Protein AF-A0A9P0EBJ6-F1 (afdb_monomer_lite)

Secondary structure (DSSP, 8-state):
-HHHHHHHHHH-TT-HHHHHHHHHHHHHHHHHHHHHHHHHTT-SPPGGG-TTS-HHHHHHHHHHHHS--GGG--TTTHHHHHHHHHHHHHHHHHHH----GGGTHHHHHHHHHHHHHTTT-SSPPHHHHHHHHHHHHHHHHHHHHHHHHHHHHHHHHSSSTTHHHHHHHHHHHHT-HHHHHHHHHHHHHHHHHHHHHHHHHHHT---

Organism: Nezara viridula (NCBI:txid85310)

Sequence (207 aa):
MLLTASKLYVRHPELAAAKANREYVFKQVCKAVDTISDVAQGKGPSITTNPYTKLEADLDDFDERMVMEPLAYSEVATRPSLEEMLGSIISGAALMADSSCTRDERRVQDLLSEYVANMSIKEQSEGLERAIGHMCRKTRYLRRELRKAVVDHVSDSFVETSVPLLVLIETARAGNEKDIEEYALVFQEHANKLAEVANLACSMSGN

Radius of gyration: 25.29 Å; chains: 1; bounding box: 58×38×71 Å

Foldseek 3Di:
DLVVLVVVCVVCVVDPVSVVVNVVVVVVVVVVVVQVVCVVVVNHPDLVPDLLAALQVLLVVLLVLLDDFLQPDDCVPSVVVNVVSVVSNVVSLVLLDVDDCVVCVVLVVQLVVLSVVCNPPRDRDPSNVVSSVVVNVVSVVSLVVLLVSLVVLCVVLVPCLCVLVVVLVVCVVVVPPVVNVVSVVVNVVSVVSVVVSVSSNNSSDPD

InterPro domains:
  IPR006077 Vinculin/alpha-catenin [PF01044] (1-207)
  IPR036723 Alpha-catenin/vinculin-like superfamily [SSF47220] (1-45)
  IPR036723 Alpha-catenin/vinculin-like superfamily [SSF47220] (142-207)

Structure (mmCIF, N/CA/C/O backbone):
data_AF-A0A9P0EBJ6-F1
#
_entry.id   AF-A0A9P0EBJ6-F1
#
loop_
_atom_site.group_PDB
_atom_site.id
_atom_site.type_symbol
_atom_site.label_atom_id
_atom_site.label_alt_id
_atom_site.label_comp_id
_atom_site.label_asym_id
_atom_site.label_entity_id
_atom_site.label_seq_id
_atom_site.pdbx_PDB_ins_code
_atom_site.Cartn_x
_atom_site.Cartn_y
_atom_site.Cartn_z
_atom_site.occupancy
_atom_site.B_iso_or_equiv
_atom_site.auth_seq_id
_atom_site.auth_comp_id
_atom_site.auth_asym_id
_atom_site.auth_atom_id
_atom_site.pdbx_PDB_model_num
ATOM 1 N N . MET A 1 1 ? 13.782 -13.304 -17.828 1.00 88.88 1 MET A N 1
ATOM 2 C CA . MET A 1 1 ? 14.446 -11.987 -17.986 1.00 88.88 1 MET A CA 1
ATOM 3 C C . MET A 1 1 ? 15.970 -12.046 -17.831 1.00 88.88 1 MET A C 1
ATOM 5 O O . MET A 1 1 ? 16.657 -11.479 -18.669 1.00 88.88 1 MET A O 1
ATOM 9 N N . LEU A 1 2 ? 16.536 -12.748 -16.835 1.00 94.94 2 LEU A N 1
ATOM 10 C CA . LEU A 1 2 ? 18.001 -12.781 -16.640 1.00 94.94 2 LEU A CA 1
ATOM 11 C C . LEU A 1 2 ? 18.779 -13.355 -17.839 1.00 94.94 2 LEU A C 1
ATOM 13 O O . LEU A 1 2 ? 19.813 -12.810 -18.225 1.00 94.94 2 LEU A O 1
ATOM 17 N N . LEU A 1 3 ? 18.259 -14.422 -18.457 1.00 96.56 3 LEU A N 1
ATOM 18 C CA . LEU A 1 3 ? 18.848 -15.025 -19.657 1.00 96.56 3 LEU A CA 1
ATOM 19 C C . LEU A 1 3 ? 18.936 -14.018 -20.815 1.00 96.56 3 LEU A C 1
ATOM 21 O O . LEU A 1 3 ? 19.988 -13.873 -21.433 1.00 96.56 3 LEU A O 1
ATOM 25 N N . THR A 1 4 ? 17.843 -13.304 -21.098 1.00 97.19 4 THR A N 1
ATOM 26 C CA . THR A 1 4 ? 17.779 -12.335 -22.200 1.00 97.19 4 THR A CA 1
ATOM 27 C C . THR A 1 4 ? 18.651 -11.109 -21.931 1.00 97.19 4 THR A C 1
ATOM 29 O O . THR A 1 4 ? 19.379 -10.696 -22.831 1.00 97.19 4 THR A O 1
ATOM 32 N N . ALA A 1 5 ? 18.668 -10.587 -20.699 1.00 96.19 5 ALA A N 1
ATOM 33 C CA . ALA A 1 5 ? 19.556 -9.490 -20.302 1.00 96.19 5 ALA A CA 1
ATOM 34 C C . ALA A 1 5 ? 21.044 -9.881 -20.398 1.00 96.19 5 ALA A C 1
ATOM 36 O O . ALA A 1 5 ? 21.855 -9.136 -20.946 1.00 96.19 5 ALA A O 1
ATOM 37 N N . SER A 1 6 ? 21.402 -11.089 -19.948 1.00 96.62 6 SER A N 1
ATOM 38 C CA . SER A 1 6 ? 22.778 -11.598 -20.052 1.00 96.62 6 SER A CA 1
ATOM 39 C C . SER A 1 6 ? 23.203 -11.801 -21.506 1.00 96.62 6 SER A C 1
ATOM 41 O O . SER A 1 6 ? 24.318 -11.444 -21.876 1.00 96.62 6 SER A O 1
ATOM 43 N N . LYS A 1 7 ? 22.304 -12.320 -22.351 1.00 97.56 7 LYS A N 1
ATOM 44 C CA . LYS A 1 7 ? 22.552 -12.495 -23.787 1.00 97.56 7 LYS A CA 1
ATOM 45 C C . LYS A 1 7 ? 22.793 -11.162 -24.498 1.00 97.56 7 LYS A C 1
ATOM 47 O O . LYS A 1 7 ? 23.665 -11.105 -25.360 1.00 97.56 7 LYS A O 1
ATOM 52 N N . LEU A 1 8 ? 22.042 -10.113 -24.150 1.00 96.19 8 LEU A N 1
ATOM 53 C CA . LEU A 1 8 ? 22.243 -8.772 -24.704 1.00 96.19 8 LEU A CA 1
ATOM 54 C C . LEU A 1 8 ? 23.622 -8.222 -24.323 1.00 96.19 8 LEU A C 1
ATOM 56 O O . LEU A 1 8 ? 24.366 -7.807 -25.202 1.00 96.19 8 LEU A O 1
ATOM 60 N N . TYR A 1 9 ? 23.985 -8.301 -23.041 1.00 96.38 9 TYR A N 1
ATOM 61 C CA . TYR A 1 9 ? 25.278 -7.818 -22.555 1.00 96.38 9 TYR A CA 1
ATOM 62 C C . TYR A 1 9 ? 26.473 -8.543 -23.192 1.00 96.38 9 TYR A C 1
ATOM 64 O O . TYR A 1 9 ? 27.454 -7.908 -23.550 1.00 96.38 9 TYR A O 1
ATOM 72 N N . VAL A 1 10 ? 26.393 -9.865 -23.385 1.00 97.00 10 VAL A N 1
ATOM 73 C CA . VAL A 1 10 ? 27.468 -10.623 -24.055 1.00 97.00 10 VAL A CA 1
ATOM 74 C C . VAL A 1 10 ? 27.626 -10.213 -25.522 1.00 97.00 10 VAL A C 1
ATOM 76 O O . VAL A 1 10 ? 28.737 -10.232 -26.042 1.00 97.00 10 VAL A O 1
ATOM 79 N N . ARG A 1 11 ? 26.528 -9.856 -26.199 1.00 97.00 11 ARG A N 1
ATOM 80 C CA . ARG A 1 11 ? 26.561 -9.398 -27.598 1.00 97.00 11 ARG A CA 1
ATOM 81 C C . ARG A 1 11 ? 27.048 -7.958 -27.745 1.00 97.00 11 ARG A C 1
ATOM 83 O O . ARG A 1 11 ? 27.663 -7.658 -28.758 1.00 97.00 11 ARG A O 1
ATOM 90 N N . HIS A 1 12 ? 26.761 -7.118 -26.755 1.00 96.31 12 HIS A N 1
ATOM 91 C CA . HIS A 1 12 ? 27.065 -5.689 -26.747 1.00 96.31 12 HIS A CA 1
ATOM 92 C C . HIS A 1 12 ? 27.710 -5.275 -25.414 1.00 96.31 12 HIS A C 1
ATOM 94 O O . HIS A 1 12 ? 27.068 -4.600 -24.598 1.00 96.31 12 HIS A O 1
ATOM 100 N N . PRO A 1 13 ? 28.950 -5.721 -25.134 1.00 95.38 13 PRO A N 1
ATOM 101 C CA . PRO A 1 13 ? 29.635 -5.423 -23.875 1.00 95.38 13 PRO A CA 1
ATOM 102 C C . PRO A 1 13 ? 29.946 -3.930 -23.685 1.00 95.38 13 PRO A C 1
ATOM 104 O O . PRO A 1 13 ? 30.132 -3.489 -22.551 1.00 95.38 13 PRO A O 1
ATOM 107 N N . GLU A 1 14 ? 29.983 -3.159 -24.772 1.00 96.38 14 GLU A N 1
ATOM 108 C CA . GLU A 1 14 ? 30.179 -1.709 -24.803 1.00 96.38 14 GLU A CA 1
ATOM 109 C C . GLU A 1 14 ? 28.992 -0.917 -24.234 1.00 96.38 14 GLU A C 1
ATOM 111 O O . GLU A 1 14 ? 29.161 0.216 -23.784 1.00 96.38 14 GLU A O 1
ATOM 116 N N . LEU A 1 15 ? 27.789 -1.503 -24.216 1.00 94.94 15 LEU A N 1
ATOM 117 C CA . LEU A 1 15 ? 26.582 -0.822 -23.757 1.00 94.94 15 LEU A CA 1
ATOM 118 C C . LEU A 1 15 ? 26.464 -0.885 -22.230 1.00 94.94 15 LEU A C 1
ATOM 120 O O . LEU A 1 15 ? 26.016 -1.884 -21.656 1.00 94.94 15 LEU A O 1
ATOM 124 N N . ALA A 1 16 ? 26.786 0.225 -21.561 1.00 95.00 16 ALA A N 1
ATOM 125 C CA . ALA A 1 16 ? 26.656 0.361 -20.107 1.00 95.00 16 ALA A CA 1
ATOM 126 C C . ALA A 1 16 ? 25.232 0.040 -19.603 1.00 95.00 16 ALA A C 1
ATOM 128 O O . ALA A 1 16 ? 25.074 -0.649 -18.594 1.00 95.00 16 ALA A O 1
ATOM 129 N N . ALA A 1 17 ? 24.195 0.442 -20.347 1.00 93.00 17 ALA A N 1
ATOM 130 C CA . ALA A 1 17 ? 22.799 0.141 -20.020 1.00 93.00 17 ALA A CA 1
ATOM 131 C C . ALA A 1 17 ? 22.489 -1.371 -20.029 1.00 93.00 17 ALA A C 1
ATOM 133 O O . ALA A 1 17 ? 21.744 -1.860 -19.177 1.00 93.00 17 ALA A O 1
ATOM 134 N N . ALA A 1 18 ? 23.097 -2.145 -20.940 1.00 95.44 18 ALA A N 1
ATOM 135 C CA . ALA A 1 18 ? 22.921 -3.599 -20.987 1.00 95.44 18 ALA A CA 1
ATOM 136 C C . ALA A 1 18 ? 23.547 -4.281 -19.760 1.00 95.44 18 ALA A C 1
ATOM 138 O O . ALA A 1 18 ? 22.958 -5.211 -19.198 1.00 95.44 18 ALA A O 1
ATOM 139 N N . LYS A 1 19 ? 24.708 -3.785 -19.307 1.00 96.50 19 LYS A N 1
ATOM 140 C CA . LYS A 1 19 ? 25.347 -4.225 -18.060 1.00 96.50 19 LYS A CA 1
ATOM 141 C C . LYS A 1 19 ? 24.467 -3.916 -16.847 1.00 96.50 19 LYS A C 1
ATOM 143 O O . LYS A 1 19 ? 24.155 -4.829 -16.084 1.00 96.50 19 LYS A O 1
ATOM 148 N N . ALA A 1 20 ? 24.019 -2.666 -16.716 1.00 96.38 20 ALA A N 1
ATOM 149 C CA . ALA A 1 20 ? 23.188 -2.214 -15.601 1.00 96.38 20 ALA A CA 1
ATOM 150 C C . ALA A 1 20 ? 21.872 -3.006 -15.500 1.00 96.38 20 ALA A C 1
ATOM 152 O O . ALA A 1 20 ? 21.515 -3.473 -14.419 1.00 96.38 20 ALA A O 1
ATOM 153 N N . ASN A 1 21 ? 21.188 -3.248 -16.625 1.00 96.25 21 ASN A N 1
ATOM 154 C CA . ASN A 1 21 ? 19.957 -4.044 -16.647 1.00 96.25 21 ASN A CA 1
ATOM 155 C C . ASN A 1 21 ? 20.202 -5.501 -16.209 1.00 96.25 21 ASN A C 1
ATOM 157 O O . ASN A 1 21 ? 19.450 -6.057 -15.409 1.00 96.25 21 ASN A O 1
ATOM 161 N N . ARG A 1 22 ? 21.288 -6.132 -16.680 1.00 97.38 22 ARG A N 1
ATOM 162 C CA . ARG A 1 22 ? 21.662 -7.488 -16.249 1.00 97.38 22 ARG A CA 1
ATOM 163 C C . ARG A 1 22 ? 21.921 -7.547 -14.743 1.00 97.38 22 ARG A C 1
ATOM 165 O O . ARG A 1 22 ? 21.415 -8.455 -14.085 1.00 97.38 22 ARG A O 1
ATOM 172 N N . GLU A 1 23 ? 22.711 -6.615 -14.216 1.00 97.56 23 GLU A N 1
ATOM 173 C CA . GLU A 1 23 ? 23.043 -6.548 -12.788 1.00 97.56 23 GLU A CA 1
ATOM 174 C C . GLU A 1 23 ? 21.797 -6.307 -11.933 1.00 97.56 23 GLU A C 1
ATOM 176 O O . GLU A 1 23 ? 21.609 -6.986 -10.923 1.00 97.56 23 GLU A O 1
ATOM 181 N N . TYR A 1 24 ? 20.900 -5.420 -12.374 1.00 97.19 24 TYR A N 1
ATOM 182 C CA . TYR A 1 24 ? 19.619 -5.188 -11.716 1.00 97.19 24 TYR A CA 1
ATOM 183 C C . TYR A 1 24 ? 18.781 -6.469 -11.651 1.00 97.19 24 TYR A C 1
ATOM 185 O O . TYR A 1 24 ? 18.388 -6.889 -10.562 1.00 97.19 24 TYR A O 1
ATOM 193 N N . VAL A 1 25 ? 18.551 -7.136 -12.789 1.00 97.31 25 VAL A N 1
ATOM 194 C CA . VAL A 1 25 ? 17.746 -8.367 -12.838 1.00 97.31 25 VAL A CA 1
ATOM 195 C C . VAL A 1 25 ? 18.375 -9.466 -11.981 1.00 97.31 25 VAL A C 1
ATOM 197 O O . VAL A 1 25 ? 17.660 -10.168 -11.271 1.00 97.31 25 VAL A O 1
ATOM 200 N N . PHE A 1 26 ? 19.703 -9.605 -12.001 1.00 97.19 26 PHE A N 1
ATOM 201 C CA . PHE A 1 26 ? 20.408 -10.560 -11.147 1.00 97.19 26 PHE A CA 1
ATOM 202 C C . PHE A 1 26 ? 20.188 -10.261 -9.660 1.00 97.19 26 PHE A C 1
ATOM 204 O O . PHE A 1 26 ? 19.800 -11.152 -8.909 1.00 97.19 26 PHE A O 1
ATOM 211 N N . LYS A 1 27 ? 20.342 -8.996 -9.246 1.00 97.81 27 LYS A N 1
ATOM 212 C CA . LYS A 1 27 ? 20.100 -8.566 -7.863 1.00 97.81 27 LYS A CA 1
ATOM 213 C C . LYS A 1 27 ? 18.662 -8.841 -7.420 1.00 97.81 27 LYS A C 1
ATOM 215 O O . LYS A 1 27 ? 18.463 -9.264 -6.286 1.00 97.81 27 LYS A O 1
ATOM 220 N N . GLN A 1 28 ? 17.671 -8.630 -8.289 1.00 97.12 28 GLN A N 1
ATOM 221 C CA . GLN A 1 28 ? 16.272 -8.949 -7.975 1.00 97.12 28 GLN A CA 1
ATOM 222 C C . GLN A 1 28 ? 16.046 -10.457 -7.808 1.00 97.12 28 GLN A C 1
ATOM 224 O O . GLN A 1 28 ? 15.340 -10.863 -6.891 1.00 97.12 28 GLN A O 1
ATOM 229 N N . VAL A 1 29 ? 16.686 -11.294 -8.633 1.00 97.06 29 VAL A N 1
ATOM 230 C CA . VAL A 1 29 ? 16.627 -12.758 -8.476 1.00 97.06 29 VAL A CA 1
ATOM 231 C C . VAL A 1 29 ? 17.245 -13.193 -7.146 1.00 97.06 29 VAL A C 1
ATOM 233 O O . VAL A 1 29 ? 16.622 -13.974 -6.434 1.00 97.06 29 VAL A O 1
ATOM 236 N N . CYS A 1 30 ? 18.416 -12.665 -6.775 1.00 96.81 30 CYS A N 1
ATOM 237 C CA . CYS A 1 30 ? 19.037 -12.958 -5.479 1.00 96.81 30 CYS A CA 1
ATOM 238 C C . CYS A 1 30 ? 18.122 -12.566 -4.316 1.00 96.81 30 CYS A C 1
ATOM 240 O O . CYS A 1 30 ? 17.794 -13.416 -3.497 1.00 96.81 30 CYS A O 1
ATOM 242 N N . LYS A 1 31 ? 17.611 -11.327 -4.313 1.00 95.50 31 LYS A N 1
ATOM 243 C CA . LYS A 1 31 ? 16.666 -10.854 -3.290 1.00 95.50 31 LYS A CA 1
ATOM 244 C C . LYS A 1 31 ? 15.431 -11.744 -3.169 1.00 95.50 31 LYS A C 1
ATOM 246 O O . LYS A 1 31 ? 14.972 -12.000 -2.060 1.00 95.50 31 LYS A O 1
ATOM 251 N N . ALA A 1 32 ? 14.878 -12.198 -4.293 1.00 95.19 32 ALA A N 1
ATOM 252 C CA . ALA A 1 32 ? 13.720 -13.084 -4.288 1.00 95.19 32 ALA A CA 1
ATOM 253 C C . ALA A 1 32 ? 14.054 -14.447 -3.662 1.00 95.19 32 ALA A C 1
ATOM 255 O O . ALA A 1 32 ? 13.270 -14.954 -2.866 1.00 95.19 32 ALA A O 1
ATOM 256 N N . VAL A 1 33 ? 15.221 -15.020 -3.973 1.00 96.50 33 VAL A N 1
ATOM 257 C CA . VAL A 1 33 ? 15.687 -16.282 -3.371 1.00 96.50 33 VAL A CA 1
ATOM 258 C C . VAL A 1 33 ? 15.933 -16.125 -1.870 1.00 96.50 33 VAL A C 1
ATOM 260 O O . VAL A 1 33 ? 15.486 -16.976 -1.103 1.00 96.50 33 VAL A O 1
ATOM 263 N N . ASP A 1 34 ? 16.571 -15.031 -1.451 1.00 95.25 34 ASP A N 1
ATOM 264 C CA . ASP A 1 34 ? 16.791 -14.718 -0.035 1.00 95.25 34 ASP A CA 1
ATOM 265 C C . ASP A 1 34 ? 15.447 -14.601 0.700 1.00 95.25 34 ASP A C 1
ATOM 267 O O . ASP A 1 34 ? 15.232 -15.259 1.713 1.00 95.25 34 ASP A O 1
ATOM 271 N N . THR A 1 35 ? 14.486 -13.880 0.112 1.00 92.81 35 THR A N 1
ATOM 272 C CA . THR A 1 35 ? 13.130 -13.733 0.667 1.00 92.81 35 THR A CA 1
ATOM 273 C C . THR A 1 35 ? 12.412 -15.082 0.785 1.00 92.81 35 THR A C 1
ATOM 275 O O . THR A 1 35 ? 11.778 -15.355 1.802 1.00 92.81 35 THR A O 1
ATOM 278 N N . ILE A 1 36 ? 12.518 -15.958 -0.223 1.00 94.06 36 ILE A N 1
ATOM 279 C CA . ILE A 1 36 ? 11.943 -17.314 -0.174 1.00 94.06 36 ILE A CA 1
ATOM 280 C C . ILE A 1 36 ? 12.582 -18.127 0.955 1.00 94.06 36 ILE A C 1
ATOM 282 O O . ILE A 1 36 ? 11.874 -18.816 1.687 1.00 94.06 36 ILE A O 1
ATOM 286 N N . SER A 1 37 ? 13.904 -18.044 1.108 1.00 95.00 37 SER A N 1
ATOM 287 C CA . SER A 1 37 ? 14.631 -18.719 2.183 1.00 95.00 37 SER A CA 1
ATOM 288 C C . SER A 1 37 ? 14.188 -18.217 3.558 1.00 95.00 37 SER A C 1
ATOM 290 O O . SER A 1 37 ? 13.917 -19.027 4.445 1.00 95.00 37 SER A O 1
ATOM 292 N N . ASP A 1 38 ? 14.060 -16.903 3.731 1.00 93.62 38 ASP A N 1
ATOM 293 C CA . ASP A 1 38 ? 13.618 -16.299 4.987 1.00 93.62 38 ASP A CA 1
ATOM 294 C C . ASP A 1 38 ? 12.192 -16.727 5.338 1.00 93.62 38 ASP A C 1
ATOM 296 O O . ASP A 1 38 ? 11.939 -17.182 6.455 1.00 93.62 38 ASP A O 1
ATOM 300 N N . VAL A 1 39 ? 11.268 -16.671 4.376 1.00 91.88 39 VAL A N 1
ATOM 301 C CA . VAL A 1 39 ? 9.883 -17.128 4.565 1.00 91.88 39 VAL A CA 1
ATOM 302 C C . VAL A 1 39 ? 9.833 -18.622 4.897 1.00 91.88 39 VAL A C 1
ATOM 304 O O . VAL A 1 39 ? 9.152 -19.008 5.845 1.00 91.88 39 VAL A O 1
ATOM 307 N N . ALA A 1 40 ? 10.591 -19.466 4.191 1.00 93.00 40 ALA A N 1
ATOM 308 C CA . ALA A 1 40 ? 10.641 -20.908 4.447 1.00 93.00 40 ALA A CA 1
ATOM 309 C C . ALA A 1 40 ? 11.209 -21.257 5.835 1.00 93.00 40 ALA A C 1
ATOM 311 O O . ALA A 1 40 ? 10.857 -22.287 6.407 1.00 93.00 40 ALA A O 1
ATOM 312 N N . GLN A 1 41 ? 12.065 -20.398 6.391 1.00 93.88 41 GLN A N 1
ATOM 313 C CA . GLN A 1 41 ? 12.608 -20.530 7.746 1.00 93.88 41 GLN A CA 1
ATOM 314 C C . GLN A 1 41 ? 11.730 -19.868 8.822 1.00 93.88 41 GLN A C 1
ATOM 316 O O . GLN A 1 41 ? 12.123 -19.846 9.988 1.00 93.88 41 GLN A O 1
ATOM 321 N N . GLY A 1 42 ? 10.579 -19.292 8.455 1.00 88.12 42 GLY A N 1
ATOM 322 C CA . GLY A 1 42 ? 9.723 -18.535 9.375 1.00 88.12 42 GLY A CA 1
ATOM 323 C C . GLY A 1 42 ? 10.321 -17.197 9.831 1.00 88.12 42 GLY A C 1
ATOM 324 O O . GLY A 1 42 ? 9.837 -16.609 10.791 1.00 88.12 42 GLY A O 1
ATOM 325 N N . LYS A 1 43 ? 11.371 -16.713 9.155 1.00 84.94 43 LYS A N 1
ATOM 326 C CA . LYS A 1 43 ? 12.017 -15.403 9.365 1.00 84.94 43 LYS A CA 1
ATOM 327 C C . LYS A 1 43 ? 11.484 -14.322 8.424 1.00 84.94 43 LYS A C 1
ATOM 329 O O . LYS A 1 43 ? 12.017 -13.215 8.401 1.00 84.94 43 LYS A O 1
ATOM 334 N N . GLY A 1 44 ? 10.478 -14.653 7.616 1.00 66.50 44 GLY A N 1
ATOM 335 C CA . GLY A 1 44 ? 9.846 -13.705 6.711 1.00 66.50 44 GLY A CA 1
ATOM 336 C C . GLY A 1 44 ? 9.294 -12.491 7.467 1.00 66.50 44 GLY A C 1
ATOM 337 O O . GLY A 1 44 ? 9.015 -12.592 8.666 1.00 66.50 44 GLY A O 1
ATOM 338 N N . PRO A 1 45 ? 9.127 -11.344 6.788 1.00 60.62 45 PRO A N 1
ATOM 339 C CA . PRO A 1 45 ? 8.484 -10.188 7.391 1.00 60.62 45 PRO A CA 1
ATOM 340 C C . PRO A 1 45 ? 7.135 -10.630 7.955 1.00 60.62 45 PRO A C 1
ATOM 342 O O . PRO A 1 45 ? 6.287 -11.159 7.234 1.00 60.62 45 PRO A O 1
ATOM 345 N N . SER A 1 46 ? 6.955 -10.455 9.263 1.00 53.66 46 SER A N 1
ATOM 346 C CA . SER A 1 46 ? 5.644 -10.622 9.872 1.00 53.66 46 SER A CA 1
ATOM 347 C C . SER A 1 46 ? 4.697 -9.677 9.135 1.00 53.66 46 SER A C 1
ATOM 349 O O . SER A 1 46 ? 5.021 -8.498 8.967 1.00 53.66 46 SER A O 1
ATOM 351 N N . ILE A 1 47 ? 3.540 -10.180 8.694 1.00 50.97 47 ILE A N 1
ATOM 352 C CA . ILE A 1 47 ? 2.483 -9.408 8.005 1.00 50.97 47 ILE A CA 1
ATOM 353 C C . ILE A 1 47 ? 2.154 -8.105 8.773 1.00 50.97 47 ILE A C 1
ATOM 355 O O . ILE A 1 47 ? 1.706 -7.125 8.194 1.00 50.97 47 ILE A O 1
ATOM 359 N N . THR A 1 48 ? 2.494 -8.051 10.064 1.00 43.59 48 THR A N 1
ATOM 360 C CA . THR A 1 48 ? 2.448 -6.881 10.951 1.00 43.59 48 THR A CA 1
ATOM 361 C C . THR A 1 48 ? 3.357 -5.696 10.583 1.00 43.59 48 THR A C 1
ATOM 363 O O . THR A 1 48 ? 3.299 -4.693 11.283 1.00 43.59 48 THR A O 1
ATOM 366 N N . THR A 1 49 ? 4.231 -5.775 9.571 1.00 44.09 49 THR A N 1
ATOM 367 C CA . THR A 1 49 ? 5.197 -4.691 9.253 1.00 44.09 49 THR A CA 1
ATOM 368 C C . THR A 1 49 ? 4.849 -3.834 8.039 1.00 44.09 49 THR A C 1
ATOM 370 O O . THR A 1 49 ? 5.562 -2.867 7.777 1.00 44.09 49 THR A O 1
ATOM 373 N N . ASN A 1 50 ? 3.765 -4.124 7.315 1.00 50.16 50 ASN A N 1
ATOM 374 C CA . ASN A 1 50 ? 3.346 -3.264 6.214 1.00 50.16 50 ASN A CA 1
ATOM 375 C C . ASN A 1 50 ? 2.300 -2.248 6.729 1.00 50.16 50 ASN A C 1
ATOM 377 O O . ASN A 1 50 ? 1.196 -2.654 7.095 1.00 50.16 50 ASN A O 1
ATOM 381 N N . PRO A 1 51 ? 2.603 -0.934 6.778 1.00 51.75 51 PRO A N 1
ATOM 382 C CA . PRO A 1 51 ? 1.687 0.084 7.318 1.00 51.75 51 PRO A CA 1
ATOM 383 C C . PRO A 1 51 ? 0.375 0.212 6.522 1.00 51.75 51 PRO A C 1
ATOM 385 O O . PRO A 1 51 ? -0.565 0.854 6.975 1.00 51.75 51 PRO A O 1
ATOM 388 N N . TYR A 1 52 ? 0.300 -0.433 5.355 1.00 52.19 52 TYR A N 1
ATOM 389 C CA . TYR A 1 52 ? -0.853 -0.460 4.462 1.00 52.19 52 TYR A CA 1
ATOM 390 C C . TYR A 1 52 ? -1.678 -1.753 4.538 1.00 52.19 52 TYR A C 1
ATOM 392 O O . TYR A 1 52 ? -2.479 -1.988 3.648 1.00 52.19 52 TYR A O 1
ATOM 400 N N . THR A 1 53 ? -1.484 -2.658 5.501 1.00 56.03 53 THR A N 1
ATOM 401 C CA . THR A 1 53 ? -2.171 -3.974 5.451 1.00 56.03 53 THR A CA 1
ATOM 402 C C . THR A 1 53 ? -3.128 -4.245 6.593 1.00 56.03 53 THR A C 1
ATOM 404 O O . THR A 1 53 ? -3.464 -5.406 6.816 1.00 56.03 53 THR A O 1
ATOM 407 N N . LYS A 1 54 ? -3.556 -3.227 7.348 1.00 73.19 54 LYS A N 1
ATOM 408 C CA . LYS A 1 54 ? -4.353 -3.533 8.536 1.00 73.19 54 LYS A CA 1
ATOM 409 C C . LYS A 1 54 ? -5.436 -2.550 8.940 1.00 73.19 54 LYS A C 1
ATOM 411 O O . LYS A 1 54 ? -6.087 -2.807 9.932 1.00 73.19 54 LYS A O 1
ATOM 416 N N . LEU A 1 55 ? -5.735 -1.508 8.167 1.00 86.00 55 LEU A N 1
ATOM 417 C CA . LEU A 1 55 ? -6.716 -0.526 8.635 1.00 86.00 55 LEU A CA 1
ATOM 418 C C . LEU A 1 55 ? -8.127 -1.115 8.811 1.00 86.00 55 LEU A C 1
ATOM 420 O O . LEU A 1 55 ? -8.792 -0.796 9.792 1.00 86.00 55 LEU A O 1
ATOM 424 N N . GLU A 1 56 ? -8.571 -2.005 7.917 1.00 87.94 56 GLU A N 1
ATOM 425 C CA . GLU A 1 56 ? -9.853 -2.706 8.093 1.00 87.94 56 GLU A CA 1
ATOM 426 C C . GLU A 1 56 ? -9.840 -3.621 9.329 1.00 87.94 56 GLU A C 1
ATOM 428 O O . GLU A 1 56 ? -10.759 -3.567 10.139 1.00 87.94 56 GLU A O 1
ATOM 433 N N . ALA A 1 57 ? -8.772 -4.401 9.521 1.00 87.75 57 ALA A N 1
ATOM 434 C CA . ALA A 1 57 ? -8.648 -5.294 10.672 1.00 87.75 57 ALA A CA 1
ATOM 435 C C . ALA A 1 57 ? -8.455 -4.536 11.998 1.00 87.75 57 ALA A C 1
ATOM 437 O O . ALA A 1 57 ? -8.973 -4.965 13.018 1.00 87.75 57 ALA A O 1
ATOM 438 N N . ASP A 1 58 ? -7.768 -3.394 11.995 1.00 89.06 58 ASP A N 1
ATOM 439 C CA . ASP A 1 58 ? -7.609 -2.533 13.167 1.00 89.06 58 ASP A CA 1
ATOM 440 C C . ASP A 1 58 ? -8.951 -1.875 13.537 1.00 89.06 58 ASP A C 1
ATOM 442 O O . ASP A 1 58 ? -9.269 -1.742 14.717 1.00 89.06 58 ASP A O 1
ATOM 446 N N . LEU A 1 59 ? -9.773 -1.504 12.542 1.00 90.31 59 LEU A N 1
ATOM 447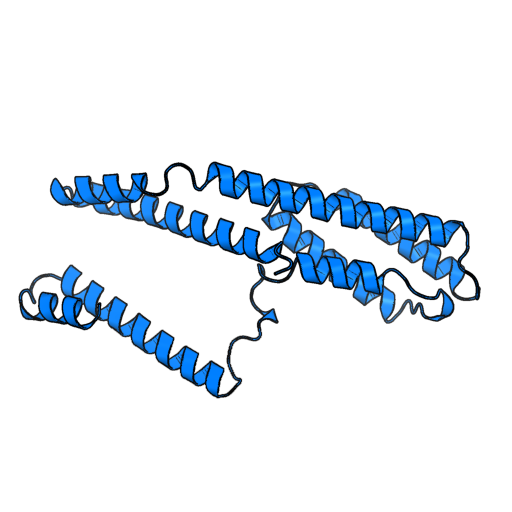 C CA . LEU A 1 59 ? -11.148 -1.038 12.761 1.00 90.31 59 LEU A CA 1
ATOM 448 C C . LEU A 1 59 ? -12.042 -2.140 13.347 1.00 90.31 59 LEU A C 1
ATOM 450 O O . LEU A 1 59 ? -12.853 -1.842 14.224 1.00 90.31 59 LEU A O 1
ATOM 454 N N . ASP A 1 60 ? -11.904 -3.382 12.880 1.00 90.44 60 ASP A N 1
ATOM 455 C CA . ASP A 1 60 ? -12.640 -4.534 13.413 1.00 90.44 60 ASP A CA 1
ATOM 456 C C . ASP A 1 60 ? -12.195 -4.861 14.849 1.00 90.44 60 ASP A C 1
ATOM 458 O O . ASP A 1 60 ? -13.034 -4.933 15.747 1.00 90.44 60 ASP A O 1
ATOM 462 N N . ASP A 1 61 ? -10.882 -4.936 15.096 1.00 90.38 61 ASP A N 1
ATOM 463 C CA . ASP A 1 61 ? -10.297 -5.137 16.428 1.00 90.38 61 ASP A CA 1
ATOM 464 C C . ASP A 1 61 ? -10.754 -4.035 17.407 1.00 90.38 61 ASP A C 1
ATOM 466 O O . ASP A 1 61 ? -11.015 -4.302 18.585 1.00 90.38 61 ASP A O 1
ATOM 470 N N . PHE A 1 62 ? -10.878 -2.789 16.934 1.00 90.88 62 PHE A N 1
ATOM 471 C CA . PHE A 1 62 ? -11.364 -1.667 17.736 1.00 90.88 62 PHE A CA 1
ATOM 472 C C . PHE A 1 62 ? -12.856 -1.775 18.039 1.00 90.88 62 PHE A C 1
ATOM 474 O O . PHE A 1 62 ? -13.250 -1.605 19.194 1.00 90.88 62 PHE A O 1
ATOM 481 N N . ASP A 1 63 ? -13.682 -2.079 17.033 1.00 91.19 63 ASP A N 1
ATOM 482 C CA . ASP A 1 63 ? -15.125 -2.277 17.201 1.00 91.19 63 ASP A CA 1
ATOM 483 C C . ASP A 1 63 ? -15.411 -3.404 18.218 1.00 91.19 63 ASP A C 1
ATOM 485 O O . ASP A 1 63 ? -16.286 -3.247 19.073 1.00 91.19 63 ASP A O 1
ATOM 489 N N . GLU A 1 64 ? -14.639 -4.497 18.189 1.00 91.00 64 GLU A N 1
ATOM 490 C CA . GLU A 1 64 ? -14.749 -5.606 19.146 1.00 91.00 64 GLU A CA 1
ATOM 491 C C . GLU A 1 64 ? -14.298 -5.217 20.557 1.00 91.00 64 GLU A C 1
ATOM 493 O O . GLU A 1 64 ? -15.015 -5.452 21.531 1.00 91.00 64 GLU A O 1
ATOM 498 N N . ARG A 1 65 ? -13.121 -4.592 20.694 1.00 88.62 65 ARG A N 1
ATOM 499 C CA . ARG A 1 65 ? -12.568 -4.229 22.010 1.00 88.62 6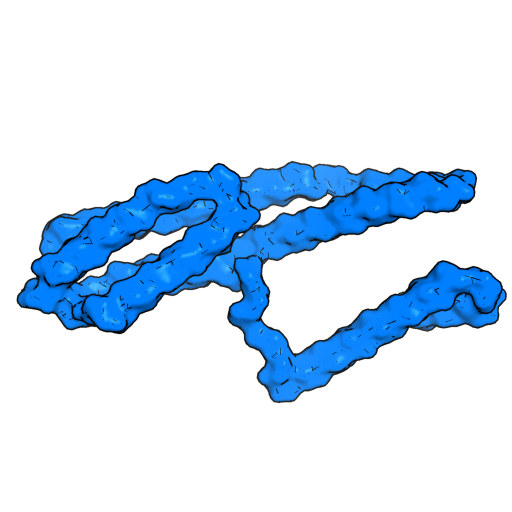5 ARG A CA 1
ATOM 500 C C . ARG A 1 65 ? -13.321 -3.111 22.697 1.00 88.62 65 ARG A C 1
ATOM 502 O O . ARG A 1 65 ? -13.204 -2.968 23.908 1.00 88.62 65 ARG A O 1
ATOM 509 N N . MET A 1 66 ? -14.048 -2.295 21.949 1.00 87.88 66 MET A N 1
ATOM 510 C CA . MET A 1 66 ? -14.799 -1.176 22.496 1.00 87.88 66 MET A CA 1
ATOM 511 C C . MET A 1 66 ? -16.067 -1.616 23.234 1.00 87.88 66 MET A C 1
ATOM 513 O O . MET A 1 66 ? -16.539 -0.889 24.111 1.00 87.88 66 MET A O 1
ATOM 517 N N . VAL A 1 67 ? -16.627 -2.779 22.898 1.00 88.25 67 VAL A N 1
ATOM 518 C CA . VAL A 1 67 ? -17.846 -3.312 23.513 1.00 88.25 67 VAL A CA 1
ATOM 519 C C . VAL A 1 67 ? -17.458 -4.326 24.582 1.00 88.25 67 VAL A C 1
ATOM 521 O O . VAL A 1 67 ? -17.110 -5.463 24.279 1.00 88.25 67 VAL A O 1
ATOM 524 N N . MET A 1 68 ? -17.532 -3.930 25.852 1.00 87.44 68 MET A N 1
ATOM 525 C CA . MET A 1 68 ? -17.204 -4.817 26.969 1.00 87.44 68 MET A CA 1
ATOM 526 C C . MET A 1 68 ? -18.155 -4.640 28.152 1.00 87.44 68 MET A C 1
ATOM 528 O O . MET A 1 68 ? -18.896 -3.657 28.254 1.00 87.44 68 MET A O 1
ATOM 532 N N . GLU A 1 69 ? -18.129 -5.605 29.069 1.00 85.06 69 GLU A N 1
ATOM 533 C CA . GLU A 1 69 ? -18.805 -5.450 30.354 1.00 85.06 69 GLU A CA 1
ATOM 534 C C . GLU A 1 69 ? -18.132 -4.328 31.163 1.00 85.06 69 GLU A C 1
ATOM 536 O O . GLU A 1 69 ? -16.901 -4.301 31.242 1.00 85.06 69 GLU A O 1
ATOM 541 N N . PRO A 1 70 ? -18.891 -3.430 31.818 1.00 84.25 70 PRO A N 1
ATOM 542 C CA . PRO A 1 70 ? -18.303 -2.321 32.574 1.00 84.25 70 PRO A CA 1
ATOM 543 C C . PRO A 1 70 ? -17.324 -2.777 33.664 1.00 84.25 70 PRO A C 1
ATOM 545 O O . PRO A 1 70 ? -16.316 -2.125 33.908 1.00 84.25 70 PRO A O 1
ATOM 548 N N . LEU A 1 71 ? -17.582 -3.939 34.273 1.00 84.81 71 LEU A N 1
ATOM 549 C CA . LEU A 1 71 ? -16.715 -4.542 35.291 1.00 84.81 71 LEU A CA 1
ATOM 550 C C . LEU A 1 71 ? -15.403 -5.110 34.726 1.00 84.81 71 LEU A C 1
ATOM 552 O O . LEU A 1 71 ? -14.455 -5.318 35.480 1.00 84.81 71 LEU A O 1
ATOM 556 N N . ALA A 1 72 ? -15.350 -5.390 33.422 1.00 85.88 72 ALA A N 1
ATOM 557 C CA . ALA A 1 72 ? -14.143 -5.850 32.741 1.00 85.88 72 ALA A CA 1
ATOM 558 C C . ALA A 1 72 ? -13.223 -4.683 32.338 1.00 85.88 72 ALA A C 1
ATOM 560 O O . ALA A 1 72 ? -12.070 -4.911 31.966 1.00 85.88 72 ALA A O 1
ATOM 561 N N . TYR A 1 73 ? -13.710 -3.440 32.415 1.00 87.12 73 TYR A N 1
ATOM 562 C CA . TYR A 1 73 ? -12.918 -2.262 32.095 1.00 87.12 73 TYR A CA 1
ATOM 563 C C . TYR A 1 73 ? -11.813 -2.036 33.133 1.00 87.12 73 TYR A C 1
ATOM 565 O O . TYR A 1 73 ? -12.055 -1.975 34.339 1.00 87.12 73 TYR A O 1
ATOM 573 N N . SER A 1 74 ? -10.585 -1.855 32.648 1.00 86.88 74 SER A N 1
ATOM 574 C CA . SER A 1 74 ? -9.435 -1.468 33.457 1.00 86.88 74 SER A CA 1
ATOM 575 C C . SER A 1 74 ? -8.841 -0.178 32.916 1.00 86.88 74 SER A C 1
ATOM 577 O O . SER A 1 74 ? -8.354 -0.132 31.787 1.00 86.88 74 SER A O 1
ATOM 579 N N . GLU A 1 75 ? -8.798 0.867 33.738 1.00 85.62 75 GLU A N 1
ATOM 580 C CA . GLU A 1 75 ? -8.173 2.131 33.338 1.00 85.62 75 GLU A CA 1
ATOM 581 C C . GLU A 1 75 ? -6.664 1.985 33.065 1.00 85.62 75 GLU A C 1
ATOM 583 O O . GLU A 1 75 ? -6.102 2.726 32.269 1.00 85.62 75 GLU A O 1
ATOM 588 N N . VAL A 1 76 ? -5.996 1.004 33.676 1.00 87.75 76 VAL A N 1
ATOM 589 C CA . VAL A 1 76 ? -4.548 0.794 33.501 1.00 87.75 76 VAL A CA 1
ATOM 590 C C . VAL A 1 76 ? -4.232 -0.047 32.262 1.00 87.75 76 VAL A C 1
ATOM 592 O O . VAL A 1 76 ? -3.173 0.126 31.668 1.00 87.75 76 VAL A O 1
ATOM 595 N N . ALA A 1 77 ? -5.126 -0.955 31.862 1.00 87.50 77 ALA A N 1
ATOM 596 C CA . ALA A 1 77 ? -4.880 -1.874 30.748 1.00 87.50 77 ALA A CA 1
ATOM 597 C C . ALA A 1 77 ? -5.715 -1.543 29.502 1.00 87.50 77 ALA A C 1
ATOM 599 O O . ALA A 1 77 ? -5.180 -1.423 28.401 1.00 87.50 77 ALA A O 1
ATOM 600 N N . THR A 1 78 ? -7.026 -1.375 29.667 1.00 86.50 78 THR A N 1
ATOM 601 C CA . THR A 1 78 ? -7.971 -1.200 28.560 1.00 86.50 78 THR A CA 1
ATOM 602 C C . THR A 1 78 ? -7.847 0.179 27.927 1.00 86.50 78 THR A C 1
ATOM 604 O O . THR A 1 78 ? -7.827 0.296 26.704 1.00 86.50 78 THR A O 1
ATOM 607 N N . ARG A 1 79 ? -7.732 1.230 28.746 1.00 86.50 79 ARG A N 1
ATOM 608 C CA . ARG A 1 79 ? -7.671 2.610 28.252 1.00 86.50 79 ARG A CA 1
ATOM 609 C C . ARG A 1 79 ? -6.448 2.875 27.364 1.00 86.50 79 ARG A C 1
ATOM 611 O O . ARG A 1 79 ? -6.672 3.300 26.232 1.00 86.50 79 ARG A O 1
ATOM 618 N N . PRO A 1 80 ? -5.201 2.566 27.780 1.00 88.88 80 PRO A N 1
ATOM 619 C CA . PRO A 1 80 ? -4.043 2.736 26.904 1.00 88.88 80 PRO A CA 1
ATOM 620 C C . PRO A 1 80 ? -4.162 1.923 25.613 1.00 88.88 80 PRO A C 1
ATOM 622 O O . PRO A 1 80 ? -3.824 2.423 24.548 1.00 88.88 80 PRO A O 1
ATOM 625 N N . SER A 1 81 ? -4.706 0.699 25.685 1.00 89.31 81 SER A N 1
ATOM 626 C CA . SER A 1 81 ? -4.889 -0.149 24.501 1.00 89.31 81 SER A CA 1
ATOM 627 C C . SER A 1 81 ? -5.876 0.444 23.491 1.00 89.31 81 SER A C 1
ATOM 629 O O . SER A 1 81 ? -5.627 0.346 22.291 1.00 89.31 81 SER A O 1
ATOM 631 N N . LEU A 1 82 ? -6.992 1.024 23.945 1.00 87.88 82 LEU A N 1
ATOM 632 C CA . LEU A 1 82 ? -7.973 1.658 23.058 1.00 87.88 82 LEU A CA 1
ATOM 633 C C . LEU A 1 82 ? -7.438 2.968 22.466 1.00 87.88 82 LEU A C 1
ATOM 635 O O . LEU A 1 82 ? -7.670 3.242 21.290 1.00 87.88 82 LEU A O 1
ATOM 639 N N . GLU A 1 83 ? -6.710 3.762 23.256 1.00 87.75 83 GLU A N 1
ATOM 640 C CA . GLU A 1 83 ? -6.075 5.002 22.792 1.00 87.75 83 GLU A CA 1
ATOM 641 C C . GLU A 1 83 ? -4.982 4.717 21.744 1.00 87.75 83 GLU A C 1
ATOM 643 O O . GLU A 1 83 ? -4.944 5.376 20.705 1.00 87.75 83 GLU A O 1
ATOM 648 N N . GLU A 1 84 ? -4.143 3.700 21.965 1.00 88.06 84 GLU A N 1
ATOM 649 C CA . GLU A 1 84 ? -3.110 3.269 21.013 1.00 88.06 84 GLU A CA 1
ATOM 650 C C . GLU A 1 84 ? -3.720 2.779 19.692 1.00 88.06 84 GLU A C 1
ATOM 652 O O . GLU A 1 84 ? -3.305 3.208 18.612 1.00 88.06 84 GLU A O 1
ATOM 657 N N . MET A 1 85 ? -4.745 1.926 19.768 1.00 87.38 85 MET A N 1
ATOM 658 C CA . MET A 1 85 ? -5.437 1.395 18.593 1.00 87.38 85 MET A CA 1
ATOM 659 C C . MET A 1 85 ? -6.118 2.503 17.786 1.00 87.38 85 MET A C 1
ATOM 661 O O . MET A 1 85 ? -5.974 2.561 16.565 1.00 87.38 85 MET A O 1
ATOM 665 N N . LEU A 1 86 ? -6.786 3.444 18.458 1.00 86.69 86 LEU A N 1
ATOM 666 C CA . LEU A 1 86 ? -7.349 4.617 17.799 1.00 86.69 86 LEU A CA 1
ATOM 667 C C . LEU A 1 86 ? -6.260 5.472 17.136 1.00 86.69 86 LEU A C 1
ATOM 669 O O . LEU A 1 86 ? -6.442 5.915 16.004 1.00 86.69 86 LEU A O 1
ATOM 673 N N . GLY A 1 87 ? -5.136 5.707 17.817 1.00 85.06 87 GLY A N 1
ATOM 674 C CA . GLY A 1 87 ? -4.006 6.456 17.265 1.00 85.06 87 GLY A CA 1
ATOM 675 C C . GLY A 1 87 ? -3.444 5.811 15.996 1.00 85.06 87 GLY A C 1
ATOM 676 O O . GLY A 1 87 ? -3.143 6.511 15.024 1.00 85.06 87 GLY A O 1
ATOM 677 N N . SER A 1 88 ? -3.375 4.478 15.968 1.00 86.19 88 SER A N 1
ATOM 678 C CA . SER A 1 88 ? -3.004 3.707 14.779 1.00 86.19 88 SER A CA 1
ATOM 679 C C . SER A 1 88 ? -4.018 3.882 13.641 1.00 86.19 88 SER A C 1
ATOM 681 O O . SER A 1 88 ? -3.628 4.249 12.532 1.00 86.19 88 SER A O 1
ATOM 683 N N . ILE A 1 89 ? -5.321 3.757 13.928 1.00 87.00 89 ILE A N 1
ATOM 684 C CA . ILE A 1 89 ? -6.404 3.955 12.947 1.00 87.00 89 ILE A CA 1
ATOM 685 C C . ILE A 1 89 ? -6.380 5.373 12.367 1.00 87.00 89 ILE A C 1
ATOM 687 O O . ILE A 1 89 ? -6.508 5.548 11.158 1.00 87.00 89 ILE A O 1
ATOM 691 N N . ILE A 1 90 ? -6.198 6.397 13.206 1.00 83.00 90 ILE A N 1
ATOM 692 C CA . ILE A 1 90 ? -6.111 7.795 12.764 1.00 83.00 90 ILE A CA 1
ATOM 693 C C . ILE A 1 90 ? -4.885 7.997 11.870 1.00 83.00 90 ILE A C 1
ATOM 695 O O . ILE A 1 90 ? -4.995 8.640 10.828 1.00 83.00 90 ILE A O 1
ATOM 699 N N . SER A 1 91 ? -3.738 7.429 12.248 1.00 82.81 91 SER A N 1
ATOM 700 C CA . SER A 1 91 ? -2.508 7.519 11.453 1.00 82.81 91 SER A CA 1
ATOM 701 C C . SER A 1 91 ? -2.665 6.834 10.094 1.00 82.81 91 SER A C 1
ATOM 703 O O . SER A 1 91 ? -2.269 7.400 9.079 1.00 82.81 91 SER A O 1
ATOM 705 N N . GLY A 1 92 ? -3.300 5.658 10.056 1.00 81.44 92 GLY A N 1
ATOM 706 C CA . GLY A 1 92 ? -3.629 4.957 8.816 1.00 81.44 92 GLY A CA 1
ATOM 707 C C . GLY A 1 92 ? -4.616 5.742 7.949 1.00 81.44 92 GLY A C 1
ATOM 708 O O . GLY A 1 92 ? -4.384 5.916 6.758 1.00 81.44 92 GLY A O 1
ATOM 709 N N . ALA A 1 93 ? -5.676 6.290 8.548 1.00 82.44 93 ALA A N 1
ATOM 710 C CA . ALA A 1 93 ? -6.686 7.085 7.853 1.00 82.44 93 ALA A CA 1
ATOM 711 C C . ALA A 1 93 ? -6.129 8.396 7.272 1.00 82.44 93 ALA A C 1
ATOM 713 O O . ALA A 1 93 ? -6.535 8.795 6.182 1.00 82.44 93 ALA A O 1
ATOM 714 N N . ALA A 1 94 ? -5.188 9.046 7.964 1.00 79.31 94 ALA A N 1
ATOM 715 C CA . ALA A 1 94 ? -4.544 10.277 7.505 1.00 79.31 94 ALA A CA 1
ATOM 716 C C . ALA A 1 94 ? -3.716 10.085 6.223 1.00 79.31 94 ALA A C 1
ATOM 718 O O . ALA A 1 94 ? -3.538 11.032 5.466 1.00 79.31 94 ALA A O 1
ATOM 719 N N . LEU A 1 95 ? -3.235 8.866 5.954 1.00 71.44 95 LEU A N 1
ATOM 720 C CA . LEU A 1 95 ? -2.558 8.539 4.696 1.00 71.44 95 LEU A CA 1
ATOM 721 C C . LEU A 1 95 ? -3.537 8.398 3.519 1.00 71.44 95 LEU A C 1
ATOM 723 O O . LEU A 1 95 ? -3.124 8.531 2.373 1.00 71.44 95 LEU A O 1
ATOM 727 N N . MET A 1 96 ? -4.818 8.118 3.787 1.00 73.62 96 MET A N 1
ATOM 728 C CA . MET A 1 96 ? -5.838 7.871 2.752 1.00 73.62 96 MET A CA 1
ATOM 729 C C . MET A 1 96 ? -6.739 9.079 2.488 1.00 73.62 96 MET A C 1
ATOM 731 O O . MET A 1 96 ? -7.483 9.097 1.511 1.00 73.62 96 MET A O 1
ATOM 735 N N . ALA A 1 97 ? -6.748 10.054 3.394 1.00 67.44 97 ALA A N 1
ATOM 736 C CA . ALA A 1 97 ? -7.610 11.216 3.308 1.00 67.44 97 ALA A CA 1
ATOM 737 C C . ALA A 1 97 ? -6.917 12.443 3.904 1.00 67.44 97 ALA A C 1
ATOM 739 O O . ALA A 1 97 ? -6.423 12.388 5.029 1.00 67.44 97 ALA A O 1
ATOM 740 N N . ASP A 1 98 ? -7.035 13.589 3.227 1.00 58.91 98 ASP A N 1
ATOM 741 C CA . ASP A 1 98 ? -6.759 14.928 3.780 1.00 58.91 98 ASP A CA 1
ATOM 742 C C . ASP A 1 98 ? -7.814 15.328 4.845 1.00 58.91 98 ASP A C 1
ATOM 744 O O . ASP A 1 98 ? -8.358 16.436 4.860 1.00 58.91 98 ASP A O 1
ATOM 748 N N . SER A 1 99 ? -8.201 14.395 5.720 1.00 47.50 99 SER A N 1
ATOM 749 C CA . SER A 1 99 ? -9.288 14.560 6.680 1.00 47.50 99 SER A CA 1
ATOM 750 C C . SER A 1 99 ? -8.764 15.015 8.042 1.00 47.50 99 SER A C 1
ATOM 752 O O . SER A 1 99 ? -7.815 14.471 8.603 1.00 47.50 99 SER A O 1
ATOM 754 N N . SER A 1 100 ? -9.432 16.013 8.620 1.00 47.62 100 SER A N 1
ATOM 755 C CA . SER A 1 100 ? -9.120 16.583 9.935 1.00 47.62 100 SER A CA 1
ATOM 756 C C . SER A 1 100 ? -9.616 15.684 11.079 1.00 47.62 100 SER A C 1
ATOM 758 O O . SER A 1 100 ? -10.594 15.981 11.766 1.00 47.62 100 SER A O 1
ATOM 760 N N . CYS A 1 101 ? -8.919 14.570 11.315 1.00 49.44 101 CYS A N 1
ATOM 761 C CA . CYS A 1 101 ? -9.224 13.609 12.386 1.00 49.44 101 CYS A CA 1
ATOM 762 C C . CYS A 1 101 ? -9.011 14.160 13.815 1.00 49.44 101 CYS A C 1
ATOM 764 O O . CYS A 1 101 ? -9.508 13.586 14.782 1.00 49.44 101 CYS A O 1
ATOM 766 N N . THR A 1 102 ? -8.363 15.320 13.971 1.00 47.34 102 THR A N 1
ATOM 767 C CA . THR A 1 102 ? -8.059 15.963 15.268 1.00 47.34 102 THR A CA 1
ATOM 768 C C . THR A 1 102 ? -9.291 16.368 16.089 1.00 47.34 102 THR A C 1
ATOM 770 O O . THR A 1 102 ? -9.185 16.637 17.284 1.00 47.34 102 THR A O 1
ATOM 773 N N . ARG A 1 103 ? -10.490 16.408 15.490 1.00 52.00 103 ARG A N 1
ATOM 774 C CA . ARG A 1 103 ? -11.746 16.685 16.213 1.00 52.00 103 ARG A CA 1
ATOM 775 C C . ARG A 1 103 ? -12.338 15.471 16.939 1.00 52.00 103 ARG A C 1
ATOM 777 O O . ARG A 1 103 ? -13.175 15.679 17.818 1.00 52.00 103 ARG A O 1
ATOM 784 N N . ASP A 1 104 ? -11.944 14.244 16.592 1.00 55.03 104 ASP A N 1
ATOM 785 C CA . ASP A 1 104 ? -12.567 13.018 17.118 1.00 55.03 104 ASP A CA 1
ATOM 786 C C . ASP A 1 104 ? -11.848 12.430 18.358 1.00 55.03 104 ASP A C 1
ATOM 788 O O . ASP A 1 104 ? -12.484 11.688 19.104 1.00 55.03 104 ASP A O 1
ATOM 792 N N . GLU A 1 105 ? -10.619 12.857 18.695 1.00 56.31 105 GLU A N 1
ATOM 793 C CA . GLU A 1 105 ? -9.930 12.480 19.954 1.00 56.31 105 GLU A CA 1
ATOM 794 C C . GLU A 1 105 ? -10.763 12.810 21.205 1.00 56.31 105 GLU A C 1
ATOM 796 O O . GLU A 1 105 ? -10.873 12.005 22.129 1.00 56.31 105 GLU A O 1
ATOM 801 N N . ARG A 1 106 ? -11.435 13.972 21.212 1.00 60.19 106 ARG A N 1
ATOM 802 C CA . ARG A 1 106 ? -12.302 14.394 22.329 1.00 60.19 106 ARG A CA 1
ATOM 803 C C . ARG A 1 106 ? -13.485 13.451 22.556 1.00 60.19 106 ARG A C 1
ATOM 805 O O . ARG A 1 106 ? -13.957 13.335 23.675 1.00 60.19 106 ARG A O 1
ATOM 812 N N . ARG A 1 107 ? -13.965 12.771 21.514 1.00 63.28 107 ARG A N 1
ATOM 813 C CA . ARG A 1 107 ? -15.172 11.929 21.589 1.00 63.28 107 ARG A CA 1
ATOM 814 C C . ARG A 1 107 ? -14.863 10.529 22.104 1.00 63.28 107 ARG A C 1
ATOM 816 O O . ARG A 1 107 ? -15.728 9.890 22.691 1.00 63.28 107 ARG A O 1
ATOM 823 N N . VAL A 1 108 ? -13.624 10.073 21.926 1.00 68.31 108 VAL A N 1
ATOM 824 C CA . VAL A 1 108 ? -13.140 8.849 22.577 1.00 68.31 108 VAL A CA 1
ATOM 825 C C . VAL A 1 108 ? -12.932 9.086 24.067 1.00 68.31 108 VAL A C 1
ATOM 827 O O . VAL A 1 108 ? -13.247 8.213 24.870 1.00 68.31 108 VAL A O 1
ATOM 830 N N . GLN A 1 109 ? -12.517 10.295 24.457 1.00 77.88 109 GLN A N 1
ATOM 831 C CA . GLN A 1 109 ? -12.470 10.668 25.871 1.00 77.88 109 GLN A CA 1
ATOM 832 C C . GLN A 1 109 ? -13.850 10.617 26.538 1.00 77.88 109 GLN A C 1
ATOM 834 O O . GLN A 1 109 ? -13.930 10.185 27.688 1.00 77.88 109 GLN A O 1
ATOM 839 N N . ASP A 1 110 ? -14.929 10.967 25.830 1.00 80.56 110 ASP A N 1
ATOM 840 C CA . ASP A 1 110 ? -16.296 10.843 26.356 1.00 80.56 110 ASP A CA 1
ATOM 841 C C . ASP A 1 110 ? -16.655 9.372 26.643 1.00 80.56 110 ASP A C 1
ATOM 843 O O . ASP A 1 110 ? -17.138 9.053 27.728 1.00 80.56 110 ASP A O 1
ATOM 847 N N . LEU A 1 111 ? -16.345 8.453 25.717 1.00 82.56 111 LEU A N 1
ATOM 848 C CA . LEU A 1 111 ? -16.569 7.014 25.915 1.00 82.56 111 LEU A CA 1
ATOM 849 C C . LEU A 1 111 ? -15.772 6.467 27.111 1.00 82.56 111 LEU A C 1
ATOM 851 O O . LEU A 1 111 ? -16.314 5.734 27.938 1.00 82.56 111 LEU A O 1
ATOM 855 N N . LEU A 1 112 ? -14.488 6.816 27.210 1.00 83.69 112 LEU A N 1
ATOM 856 C CA . LEU A 1 112 ? -13.628 6.369 28.308 1.00 83.69 112 LEU A CA 1
ATOM 857 C C . LEU A 1 112 ? -14.104 6.926 29.658 1.00 83.69 112 LEU A C 1
ATOM 859 O O . LEU A 1 112 ? -14.046 6.227 30.668 1.00 83.69 112 LEU A O 1
ATOM 863 N N . SER A 1 113 ? -14.622 8.156 29.671 1.00 85.19 113 SER A N 1
ATOM 864 C CA . SER A 1 113 ? -15.190 8.784 30.869 1.00 85.19 113 SER A CA 1
ATOM 865 C C . SER A 1 113 ? -16.459 8.068 31.340 1.00 85.19 113 SER A C 1
ATOM 867 O O . SER A 1 113 ? -16.624 7.845 32.540 1.00 85.19 113 SER A O 1
ATOM 869 N N . GLU A 1 114 ? -17.320 7.638 30.413 1.00 84.81 114 GLU A N 1
ATOM 870 C CA . GLU A 1 114 ? -18.493 6.815 30.732 1.00 84.81 114 GLU A CA 1
ATOM 871 C C . GLU A 1 114 ? -18.090 5.440 31.285 1.00 84.81 114 GLU A C 1
ATOM 873 O O . GLU A 1 114 ? -18.660 4.990 32.279 1.00 84.81 114 GLU A O 1
ATOM 878 N N . TYR A 1 115 ? -17.063 4.788 30.731 1.00 83.94 115 TYR A N 1
ATOM 879 C CA . TYR A 1 115 ? -16.547 3.535 31.298 1.00 83.94 115 TYR A CA 1
ATOM 880 C C . TYR A 1 115 ? -16.021 3.713 32.727 1.00 83.94 115 TYR A C 1
ATOM 882 O O . TYR A 1 115 ? -16.341 2.910 33.603 1.00 83.94 115 TYR A O 1
ATOM 890 N N . VAL A 1 116 ? -15.291 4.801 32.992 1.00 85.00 116 VAL A N 1
ATOM 891 C CA . VAL A 1 116 ? -14.815 5.150 34.341 1.00 85.00 116 VAL A CA 1
ATOM 892 C C . VAL A 1 116 ? -15.985 5.350 35.312 1.00 85.00 116 VAL A C 1
ATOM 894 O O . VAL A 1 116 ? -15.940 4.857 36.439 1.00 85.00 116 VAL A O 1
ATOM 897 N N . ALA A 1 117 ? -17.061 6.008 34.872 1.00 83.12 117 ALA A N 1
ATOM 898 C CA . ALA A 1 117 ? -18.259 6.226 35.682 1.00 83.12 117 ALA A CA 1
ATOM 899 C C . ALA A 1 117 ? -19.049 4.934 35.981 1.00 83.12 117 ALA A C 1
ATOM 901 O O . ALA A 1 117 ? -19.785 4.882 36.966 1.00 83.12 117 ALA A O 1
ATOM 902 N N . ASN A 1 118 ? -18.880 3.884 35.168 1.00 79.88 118 ASN A N 1
ATOM 903 C CA . ASN A 1 118 ? -19.619 2.622 35.272 1.00 79.88 118 ASN A CA 1
ATOM 904 C C . ASN A 1 118 ? -18.797 1.452 35.859 1.00 79.88 118 ASN A C 1
ATOM 906 O O . ASN A 1 118 ? -19.313 0.341 35.946 1.00 79.88 118 ASN A O 1
ATOM 910 N N . MET A 1 119 ? -17.561 1.674 36.328 1.00 75.75 119 MET A N 1
ATOM 911 C CA . MET A 1 119 ? -16.665 0.612 36.837 1.00 75.75 119 MET A CA 1
ATOM 912 C C . MET A 1 119 ? -17.211 -0.211 38.020 1.00 75.75 119 MET A C 1
ATOM 914 O O . MET A 1 119 ? -16.719 -1.302 38.292 1.00 75.75 119 MET A O 1
ATOM 918 N N . SER A 1 120 ? -18.194 0.303 38.760 1.00 73.88 120 SER A N 1
ATOM 919 C CA . SER A 1 120 ? -18.811 -0.371 39.914 1.00 73.88 120 SER A CA 1
ATOM 920 C C . SER A 1 120 ? -20.226 -0.887 39.634 1.00 73.88 120 SER A C 1
ATOM 922 O O . SER A 1 120 ? -20.859 -1.460 40.524 1.00 73.88 120 SER A O 1
ATOM 924 N N . ILE A 1 121 ? -20.726 -0.696 38.411 1.00 76.19 121 ILE A N 1
ATOM 925 C CA . ILE A 1 121 ? -22.089 -1.035 38.007 1.00 76.19 121 ILE A CA 1
ATOM 926 C C . ILE A 1 121 ? -22.034 -2.287 37.131 1.00 76.19 121 ILE A C 1
ATOM 928 O O . ILE A 1 121 ? -21.267 -2.374 36.178 1.00 76.19 121 ILE A O 1
ATOM 932 N N . LYS A 1 122 ? -22.844 -3.291 37.480 1.00 70.12 122 LYS A N 1
ATOM 933 C CA . LYS A 1 122 ? -22.877 -4.571 36.760 1.00 70.12 122 LYS A CA 1
ATOM 934 C C . LYS A 1 122 ? -23.611 -4.472 35.418 1.00 70.12 122 LYS A C 1
ATOM 936 O O . LYS A 1 122 ? -23.285 -5.203 34.491 1.00 70.12 122 LYS A O 1
ATOM 941 N N . GLU A 1 123 ? -24.593 -3.579 35.332 1.00 74.12 123 GLU A N 1
ATOM 942 C CA . GLU A 1 123 ? -25.365 -3.301 34.120 1.00 74.12 123 GLU A CA 1
ATOM 943 C C . GLU A 1 123 ? -24.817 -2.064 33.404 1.00 74.12 123 GLU A C 1
ATOM 945 O O . GLU A 1 123 ? -24.370 -1.108 34.038 1.00 74.12 123 GLU A O 1
ATOM 950 N N . GLN A 1 124 ? -24.849 -2.077 32.071 1.00 77.19 124 GLN A N 1
ATOM 951 C CA . GLN A 1 124 ? -24.500 -0.900 31.281 1.00 77.19 124 GLN A CA 1
ATOM 952 C C . GLN A 1 124 ? -25.551 0.189 31.520 1.00 77.19 124 GLN A C 1
ATOM 954 O O . GLN A 1 124 ? -26.743 -0.042 31.328 1.00 77.19 124 GLN A O 1
ATOM 959 N N . SER A 1 125 ? -25.121 1.378 31.946 1.00 84.06 125 SER A N 1
ATOM 960 C CA . SER A 1 125 ? -26.024 2.528 32.018 1.00 84.06 125 SER A CA 1
ATOM 961 C C . SER A 1 125 ? -26.461 2.978 30.624 1.00 84.06 125 SER A C 1
ATOM 963 O O . SER A 1 125 ? -25.732 2.814 29.644 1.00 84.06 125 SER A O 1
ATOM 965 N N . GLU A 1 126 ? -27.614 3.648 30.542 1.00 85.81 126 GLU A N 1
ATOM 966 C CA . GLU A 1 126 ? -28.081 4.266 29.291 1.00 85.81 126 GLU A CA 1
ATOM 967 C C . GLU A 1 126 ? -27.067 5.277 28.711 1.00 85.81 126 GLU A C 1
ATOM 969 O O . GLU A 1 126 ? -27.039 5.509 27.500 1.00 85.81 126 GLU A O 1
ATOM 974 N N . GLY A 1 127 ? -26.238 5.894 29.566 1.00 85.75 127 GLY A N 1
ATOM 975 C CA . GLY A 1 127 ? -25.149 6.789 29.162 1.00 85.75 127 GLY A CA 1
ATOM 976 C C . GLY A 1 127 ? -24.033 6.039 28.438 1.00 85.75 127 GLY A C 1
ATOM 977 O O . GLY A 1 127 ? -23.678 6.397 27.311 1.00 85.75 127 GLY A O 1
ATOM 978 N N . LEU A 1 128 ? -23.565 4.937 29.031 1.00 86.50 128 LEU A N 1
ATOM 979 C CA . LEU A 1 128 ? -22.549 4.074 28.438 1.00 86.50 128 LEU A CA 1
ATOM 980 C C . LEU A 1 128 ? -23.040 3.418 27.140 1.00 86.50 128 LEU A C 1
ATOM 982 O O . LEU A 1 128 ? -22.327 3.443 26.138 1.00 86.50 128 LEU A O 1
ATOM 986 N N . GLU A 1 129 ? -24.272 2.905 27.111 1.00 87.62 129 GLU A N 1
ATOM 987 C CA . GLU A 1 129 ? -24.866 2.319 25.901 1.00 87.62 129 GLU A CA 1
ATOM 988 C C . GLU A 1 129 ? -24.943 3.350 24.760 1.00 87.62 129 GLU A C 1
ATOM 990 O O . GLU A 1 129 ? -24.603 3.065 23.606 1.00 87.62 129 GLU A O 1
ATOM 995 N N . ARG A 1 130 ? -25.310 4.597 25.081 1.00 88.94 130 ARG A N 1
ATOM 996 C CA . ARG A 1 130 ? -25.339 5.697 24.110 1.00 88.94 130 ARG A CA 1
ATOM 997 C C . ARG A 1 130 ? -23.942 6.066 23.612 1.00 88.94 130 ARG A C 1
ATOM 999 O O . ARG A 1 130 ? -23.794 6.342 22.418 1.00 88.94 130 ARG A O 1
ATOM 1006 N N . ALA A 1 131 ? -22.937 6.074 24.486 1.00 87.19 131 ALA A N 1
ATOM 1007 C CA . ALA A 1 131 ? -21.552 6.365 24.120 1.00 87.19 131 ALA A CA 1
ATOM 1008 C C . ALA A 1 131 ? -20.964 5.278 23.206 1.00 87.19 131 ALA A C 1
ATOM 1010 O O . ALA A 1 131 ? -20.411 5.604 22.151 1.00 87.19 131 ALA A O 1
ATOM 1011 N N . ILE A 1 132 ? -21.173 3.999 23.543 1.00 88.81 132 ILE A N 1
ATOM 1012 C CA . ILE A 1 132 ? -20.788 2.852 22.707 1.00 88.81 132 ILE A CA 1
ATOM 1013 C C . ILE A 1 132 ? -21.480 2.949 21.343 1.00 88.81 132 ILE A C 1
ATOM 1015 O O . ILE A 1 132 ? -20.821 2.935 20.304 1.00 88.81 132 ILE A O 1
ATOM 1019 N N . GLY A 1 133 ? -22.802 3.149 21.322 1.00 89.38 133 GLY A N 1
ATOM 1020 C CA . GLY A 1 133 ? -23.565 3.267 20.081 1.00 89.38 133 GLY A CA 1
ATOM 1021 C C . GLY A 1 133 ? -23.135 4.451 19.207 1.00 89.38 133 GLY A C 1
ATOM 1022 O O . GLY A 1 133 ? -23.119 4.344 17.976 1.00 89.38 133 GLY A O 1
ATOM 1023 N N . HIS A 1 134 ? -22.760 5.582 19.811 1.00 88.44 134 HIS A N 1
ATOM 1024 C CA . HIS A 1 134 ? -22.200 6.723 19.086 1.00 88.44 134 HIS A CA 1
ATOM 1025 C C . HIS A 1 134 ? -20.853 6.370 18.444 1.00 88.44 134 HIS A C 1
ATOM 1027 O O . HIS A 1 134 ? -20.641 6.669 17.265 1.00 88.44 134 HIS A O 1
ATOM 1033 N N . MET A 1 135 ? -19.971 5.699 19.183 1.00 88.38 135 MET A N 1
ATOM 1034 C CA . MET A 1 135 ? -18.665 5.302 18.673 1.00 88.38 135 MET A CA 1
ATOM 1035 C C . MET A 1 135 ? -18.756 4.230 17.577 1.00 88.38 135 MET A C 1
ATOM 1037 O O . MET A 1 135 ? -18.135 4.411 16.533 1.00 88.38 135 MET A O 1
ATOM 1041 N N . CYS A 1 136 ? -19.632 3.225 17.699 1.00 89.38 136 CYS A N 1
ATOM 1042 C CA . CYS A 1 136 ? -19.877 2.246 16.626 1.00 89.38 136 CYS A CA 1
ATOM 1043 C C . CYS A 1 136 ? -20.388 2.911 15.334 1.00 89.38 136 CYS A C 1
ATOM 1045 O O . CYS A 1 136 ? -20.076 2.504 14.215 1.00 89.38 136 CYS A O 1
ATOM 1047 N N . ARG A 1 137 ? -21.217 3.961 15.450 1.00 90.19 137 ARG A N 1
ATOM 1048 C CA . ARG A 1 137 ? -21.663 4.728 14.271 1.00 90.19 137 ARG A CA 1
ATOM 1049 C C . ARG A 1 137 ? -20.508 5.496 13.638 1.00 90.19 137 ARG A C 1
ATOM 1051 O O . ARG A 1 137 ? -20.474 5.633 12.416 1.00 90.19 137 ARG A O 1
ATOM 1058 N N . LYS A 1 138 ? -19.588 6.003 14.456 1.00 86.69 138 LYS A N 1
ATOM 1059 C CA . LYS A 1 138 ? -18.412 6.751 14.014 1.00 86.69 138 LYS A CA 1
ATOM 1060 C C . LYS A 1 138 ? -17.397 5.867 13.297 1.00 86.69 138 LYS A C 1
ATOM 1062 O O . LYS A 1 138 ? -16.993 6.236 12.197 1.00 86.69 138 LYS A O 1
ATOM 1067 N N . THR A 1 139 ? -17.065 4.700 13.838 1.00 88.62 139 THR A N 1
ATOM 1068 C CA . THR A 1 139 ? -16.183 3.719 13.181 1.00 88.62 139 THR A CA 1
ATOM 1069 C C . THR A 1 139 ? -16.784 3.242 11.860 1.00 88.62 139 THR A C 1
ATOM 1071 O O . THR A 1 139 ? -16.116 3.249 10.827 1.00 88.62 139 THR A O 1
ATOM 1074 N N . ARG A 1 140 ? -18.095 2.961 11.827 1.00 90.44 140 ARG A N 1
ATOM 1075 C CA . ARG A 1 140 ? -18.813 2.615 10.588 1.00 90.44 140 ARG A CA 1
ATOM 1076 C C . ARG A 1 140 ? -18.802 3.734 9.546 1.00 90.44 140 ARG A C 1
ATOM 1078 O O . ARG A 1 140 ? -18.671 3.456 8.355 1.00 90.44 140 ARG A O 1
ATOM 1085 N N . TYR A 1 141 ? -18.967 4.984 9.976 1.00 88.81 141 TYR A N 1
ATOM 1086 C CA . TYR A 1 141 ? -18.872 6.142 9.090 1.00 88.81 141 TYR A CA 1
ATOM 1087 C C . TYR A 1 141 ? -17.459 6.280 8.519 1.00 88.81 141 TYR A C 1
ATOM 1089 O O . TYR A 1 141 ? -17.314 6.378 7.30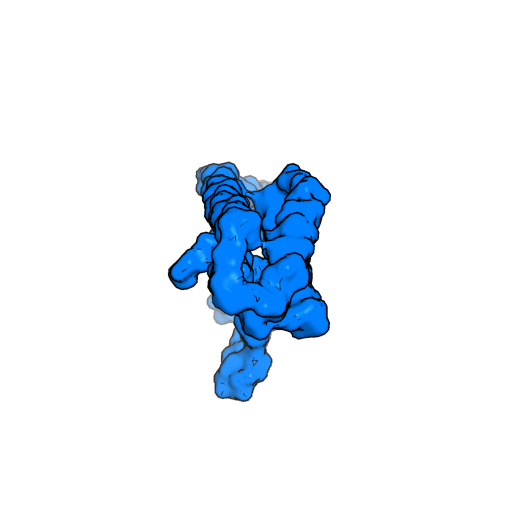4 1.00 88.81 141 TYR A O 1
ATOM 1097 N N . LEU A 1 142 ? -16.432 6.207 9.370 1.00 87.19 142 LEU A N 1
ATOM 1098 C CA . LEU A 1 142 ? -15.031 6.272 8.960 1.00 87.19 142 LEU A CA 1
ATOM 1099 C C . LEU A 1 142 ? -14.699 5.183 7.934 1.00 87.19 142 LEU A C 1
ATOM 1101 O O . LEU A 1 142 ? -14.212 5.497 6.853 1.00 87.19 142 LEU A O 1
ATOM 1105 N N . ARG A 1 143 ? -15.068 3.929 8.216 1.00 90.25 143 ARG A N 1
ATOM 1106 C CA . ARG A 1 143 ? -14.908 2.791 7.297 1.00 90.25 143 ARG A CA 1
ATOM 1107 C C . ARG A 1 143 ? -15.523 3.078 5.921 1.00 90.25 143 ARG A C 1
ATOM 1109 O O . ARG A 1 143 ? -14.914 2.798 4.892 1.00 90.25 143 ARG A O 1
ATOM 1116 N N . ARG A 1 144 ? -16.720 3.677 5.879 1.00 89.81 144 ARG A N 1
ATOM 1117 C CA . ARG A 1 144 ? -17.385 4.046 4.619 1.00 89.81 144 ARG A CA 1
ATOM 1118 C C . ARG A 1 144 ? -16.631 5.139 3.861 1.00 89.81 144 ARG A C 1
ATOM 1120 O O . ARG A 1 144 ? -16.471 5.015 2.650 1.00 89.81 144 ARG A O 1
ATOM 1127 N N . GLU A 1 145 ? -16.201 6.195 4.547 1.00 86.69 145 GLU A N 1
ATOM 1128 C CA . GLU A 1 145 ? -15.476 7.301 3.910 1.00 86.69 145 GLU A CA 1
ATOM 1129 C C . GLU A 1 145 ? -14.103 6.853 3.392 1.00 86.69 145 GLU A C 1
ATOM 1131 O O . GLU A 1 145 ? -13.748 7.196 2.270 1.00 86.69 145 GLU A O 1
ATOM 1136 N N . LEU A 1 146 ? -13.383 6.007 4.137 1.00 87.88 146 LEU A N 1
ATOM 1137 C CA . LEU A 1 146 ? -12.110 5.427 3.697 1.00 87.88 146 LEU A CA 1
AT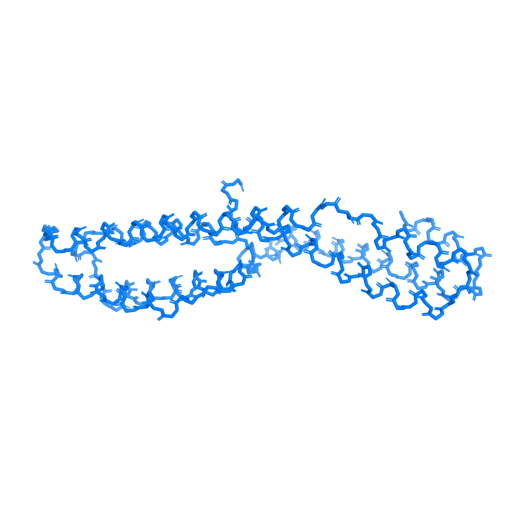OM 1138 C C . LEU A 1 146 ? -12.279 4.563 2.443 1.00 87.88 146 LEU A C 1
ATOM 1140 O O . LEU A 1 146 ? -11.554 4.738 1.468 1.00 87.88 146 LEU A O 1
ATOM 1144 N N . ARG A 1 147 ? -13.286 3.680 2.412 1.00 89.50 147 ARG A N 1
ATOM 1145 C CA . ARG A 1 147 ? -13.585 2.880 1.211 1.00 89.50 147 ARG A CA 1
ATOM 1146 C C . ARG A 1 147 ? -13.943 3.756 0.012 1.00 89.50 147 ARG A C 1
ATOM 1148 O O . ARG A 1 147 ? -13.556 3.435 -1.106 1.00 89.50 147 ARG A O 1
ATOM 1155 N N . LYS A 1 148 ? -14.664 4.860 0.230 1.00 89.00 148 LYS A N 1
ATOM 1156 C CA . LYS A 1 148 ? -14.976 5.819 -0.834 1.00 89.00 148 LYS A CA 1
ATOM 1157 C C . LYS A 1 148 ? -13.709 6.505 -1.356 1.00 89.00 148 LYS A C 1
ATOM 1159 O O . LYS A 1 148 ? -13.506 6.509 -2.562 1.00 89.00 148 LYS A O 1
ATOM 1164 N N . ALA A 1 149 ? -12.842 6.993 -0.467 1.00 87.00 149 ALA A N 1
ATOM 1165 C CA . ALA A 1 149 ? -11.574 7.621 -0.841 1.00 87.00 149 ALA A CA 1
ATOM 1166 C C . ALA A 1 149 ? -10.674 6.673 -1.654 1.00 87.00 149 ALA A C 1
ATOM 1168 O O . ALA A 1 149 ? -10.129 7.061 -2.683 1.00 87.00 149 ALA A O 1
ATOM 1169 N N . VAL A 1 150 ? -10.588 5.399 -1.255 1.00 88.56 150 VAL A N 1
ATOM 1170 C CA . VAL A 1 150 ? -9.875 4.363 -2.021 1.00 88.56 150 VAL A CA 1
ATOM 1171 C C . VAL A 1 150 ? -10.460 4.201 -3.428 1.00 88.56 150 VAL A C 1
ATOM 1173 O O . VAL A 1 150 ? -9.708 4.141 -4.399 1.00 88.56 150 VAL A O 1
ATOM 1176 N N . VAL A 1 151 ? -11.789 4.141 -3.563 1.00 90.31 151 VAL A N 1
ATOM 1177 C CA . VAL A 1 151 ? -12.451 4.024 -4.875 1.00 90.31 151 VAL A CA 1
ATOM 1178 C C . VAL A 1 151 ? -12.196 5.255 -5.744 1.00 90.31 151 VAL A C 1
ATOM 1180 O O . VAL A 1 151 ? -11.941 5.096 -6.939 1.00 90.31 151 VAL A O 1
ATOM 1183 N N . ASP A 1 152 ? -12.223 6.453 -5.163 1.00 88.56 152 ASP A N 1
ATOM 1184 C CA . ASP A 1 152 ? -11.911 7.699 -5.867 1.00 88.56 152 ASP A CA 1
ATOM 1185 C C . ASP A 1 152 ? -10.449 7.667 -6.367 1.00 88.56 152 ASP A C 1
ATOM 1187 O O . ASP A 1 152 ? -10.195 7.864 -7.554 1.00 88.56 152 ASP A O 1
ATOM 1191 N N . HIS A 1 153 ? -9.490 7.258 -5.524 1.00 87.62 153 HIS A N 1
ATOM 1192 C CA . HIS A 1 153 ? -8.083 7.105 -5.919 1.00 87.62 153 HIS A CA 1
ATOM 1193 C C . HIS A 1 153 ? -7.850 6.072 -7.027 1.00 87.62 153 HIS A C 1
ATOM 1195 O O . HIS A 1 153 ? -7.043 6.316 -7.931 1.00 87.62 153 HIS A O 1
ATOM 1201 N N . VAL A 1 154 ? -8.534 4.924 -6.970 1.00 90.50 154 VAL A N 1
ATOM 1202 C CA . VAL A 1 154 ? -8.489 3.908 -8.034 1.00 90.50 154 VAL A CA 1
ATOM 1203 C C . VAL A 1 154 ? -9.063 4.477 -9.327 1.00 90.50 154 VAL A C 1
ATOM 1205 O O . VAL A 1 154 ? -8.444 4.331 -10.380 1.00 90.50 154 VAL A O 1
ATOM 1208 N N . SER A 1 155 ? -10.208 5.155 -9.245 1.00 90.56 155 SER A N 1
ATOM 1209 C CA . SER A 1 155 ? -10.881 5.741 -10.406 1.00 90.56 155 SER A CA 1
ATOM 1210 C C . SER A 1 155 ? -10.014 6.794 -11.089 1.00 90.56 155 SER A C 1
ATOM 1212 O O . SER A 1 155 ? -9.932 6.787 -12.311 1.00 90.56 155 SER A O 1
ATOM 1214 N N . ASP A 1 156 ? -9.316 7.631 -10.322 1.00 88.50 156 ASP A N 1
ATOM 1215 C CA . ASP A 1 156 ? -8.442 8.675 -10.862 1.00 88.50 156 ASP A CA 1
ATOM 1216 C C . ASP A 1 156 ? -7.126 8.116 -11.418 1.00 88.50 156 ASP A C 1
ATOM 1218 O O . ASP A 1 156 ? -6.627 8.573 -12.447 1.00 88.50 156 ASP A O 1
ATOM 1222 N N . SER A 1 157 ? -6.535 7.126 -10.744 1.00 89.25 157 SER A N 1
ATOM 1223 C CA . SER A 1 157 ? -5.174 6.674 -11.064 1.00 89.25 157 SER A CA 1
ATOM 1224 C C . SER A 1 157 ? -5.122 5.626 -12.180 1.00 89.25 157 SER A C 1
ATOM 1226 O O . SER A 1 157 ? -4.087 5.485 -12.825 1.00 89.25 157 SER A O 1
ATOM 1228 N N . PHE A 1 158 ? -6.212 4.893 -12.440 1.00 91.00 158 PHE A N 1
ATOM 1229 C CA . PHE A 1 158 ? -6.217 3.754 -13.372 1.00 91.00 158 PHE A CA 1
ATOM 1230 C C . PHE A 1 158 ? -6.822 4.055 -14.759 1.00 91.00 158 PHE A C 1
ATOM 1232 O O . PHE A 1 158 ? -7.010 3.129 -15.547 1.00 91.00 158 PHE A O 1
ATOM 1239 N N . VAL A 1 159 ? -7.097 5.322 -15.099 1.00 88.50 159 VAL A N 1
ATOM 1240 C CA . VAL A 1 159 ? -7.692 5.688 -16.404 1.00 88.50 159 VAL A CA 1
ATOM 1241 C C . VAL A 1 159 ? -6.702 5.530 -17.566 1.00 88.50 159 VAL A C 1
ATOM 1243 O O . VAL A 1 159 ? -7.030 4.920 -18.580 1.00 88.50 159 VAL A O 1
ATOM 1246 N N . GLU A 1 160 ? -5.481 6.055 -17.430 1.00 86.94 160 GLU A N 1
ATOM 1247 C CA . GLU A 1 160 ? -4.505 6.151 -18.531 1.00 86.94 160 GLU A CA 1
ATOM 1248 C C . GLU A 1 160 ? -3.111 5.651 -18.128 1.00 86.94 160 GLU A C 1
ATOM 1250 O O . GLU A 1 160 ? -2.094 6.335 -18.247 1.00 86.94 160 GLU A O 1
ATOM 1255 N N . THR A 1 161 ? -3.036 4.401 -17.674 1.00 93.81 161 THR A N 1
ATOM 1256 C CA . THR A 1 161 ? -1.808 3.875 -17.059 1.00 93.81 161 THR A CA 1
ATOM 1257 C C . THR A 1 161 ? -0.630 3.698 -18.026 1.00 93.81 161 THR A C 1
ATOM 1259 O O . THR A 1 161 ? 0.521 3.606 -17.598 1.00 93.81 161 THR A O 1
ATOM 1262 N N . SER A 1 162 ? -0.886 3.614 -19.335 1.00 94.31 162 SER A N 1
ATOM 1263 C CA . SER A 1 162 ? 0.149 3.371 -20.347 1.00 94.31 162 SER A CA 1
ATOM 1264 C C . SER A 1 162 ? 0.806 4.639 -20.886 1.00 94.31 162 SER A C 1
ATOM 1266 O O . SER A 1 162 ? 1.860 4.539 -21.512 1.00 94.31 162 SER A O 1
ATOM 1268 N N . VAL A 1 163 ? 0.208 5.817 -20.683 1.00 95.81 163 VAL A N 1
ATOM 1269 C CA . VAL A 1 163 ? 0.650 7.058 -21.341 1.00 95.81 163 VAL A CA 1
ATOM 1270 C C . VAL A 1 163 ? 2.102 7.416 -20.994 1.00 95.81 163 VAL A C 1
ATOM 1272 O O . VAL A 1 163 ? 2.882 7.591 -21.934 1.00 95.81 163 VAL A O 1
ATOM 1275 N N . PRO A 1 164 ? 2.540 7.422 -19.716 1.00 95.31 164 PRO A N 1
ATOM 1276 C CA . PRO A 1 164 ? 3.930 7.752 -19.387 1.00 95.31 164 PRO A CA 1
ATOM 1277 C C . PRO A 1 164 ? 4.949 6.791 -20.018 1.00 95.31 164 PRO A C 1
ATOM 1279 O O . PRO A 1 164 ? 6.021 7.211 -20.448 1.00 95.31 164 PRO A O 1
ATOM 1282 N N . LEU A 1 165 ? 4.599 5.504 -20.141 1.00 96.88 165 LEU A N 1
ATOM 1283 C CA . LEU A 1 165 ? 5.455 4.510 -20.791 1.00 96.88 165 LEU A CA 1
ATOM 1284 C C . LEU A 1 165 ? 5.543 4.732 -22.307 1.00 96.88 165 LEU A C 1
ATOM 1286 O O . LEU A 1 165 ? 6.622 4.598 -22.880 1.00 96.88 165 LEU A O 1
ATOM 1290 N N . LEU A 1 166 ? 4.424 5.055 -22.961 1.00 97.12 166 LEU A N 1
ATOM 1291 C CA . LEU A 1 166 ? 4.396 5.312 -24.402 1.00 97.12 166 LEU A CA 1
ATOM 1292 C C . LEU A 1 166 ? 5.234 6.540 -24.766 1.00 97.12 166 LEU A C 1
ATOM 1294 O O . LEU A 1 166 ? 6.015 6.468 -25.713 1.00 97.12 166 LEU A O 1
ATOM 1298 N N . VAL A 1 167 ? 5.127 7.620 -23.984 1.00 96.25 167 VAL A N 1
ATOM 1299 C CA . VAL A 1 167 ? 5.962 8.819 -24.152 1.00 96.25 167 VAL A CA 1
ATOM 1300 C C . VAL A 1 167 ? 7.440 8.459 -23.998 1.00 96.25 167 VAL A C 1
ATOM 1302 O O . VAL A 1 167 ? 8.229 8.756 -24.887 1.00 96.25 167 VAL A O 1
ATOM 1305 N N . LEU A 1 168 ? 7.808 7.724 -22.943 1.00 96.81 168 LEU A N 1
ATOM 1306 C CA . LEU A 1 168 ? 9.190 7.297 -22.713 1.00 96.81 168 LEU A CA 1
ATOM 1307 C C . LEU A 1 168 ? 9.754 6.443 -23.866 1.00 96.81 168 LEU A C 1
ATOM 1309 O O . LEU A 1 168 ? 10.901 6.629 -24.274 1.00 96.81 168 LEU A O 1
ATOM 1313 N N . ILE A 1 169 ? 8.955 5.518 -24.415 1.00 96.81 169 ILE A N 1
ATOM 1314 C CA . ILE A 1 169 ? 9.350 4.687 -25.564 1.00 96.81 169 ILE A CA 1
ATOM 1315 C C . ILE A 1 169 ? 9.563 5.543 -26.814 1.00 96.81 169 ILE A C 1
ATOM 1317 O O . ILE A 1 169 ? 10.530 5.314 -27.542 1.00 96.81 169 ILE A O 1
ATOM 1321 N N . GLU A 1 170 ? 8.678 6.503 -27.083 1.00 96.50 170 GLU A N 1
ATOM 1322 C CA . GLU A 1 170 ? 8.784 7.354 -28.270 1.00 96.50 170 GLU A CA 1
ATOM 1323 C C . GLU A 1 170 ? 9.996 8.289 -28.180 1.00 96.50 170 GLU A C 1
ATOM 1325 O O . GLU A 1 170 ? 10.776 8.384 -29.128 1.00 96.50 170 GLU A O 1
ATOM 1330 N N . THR A 1 171 ? 10.250 8.870 -27.005 1.00 96.06 171 THR A N 1
ATOM 1331 C CA . THR A 1 171 ? 11.458 9.663 -26.741 1.00 96.06 171 THR A CA 1
ATOM 1332 C C . THR A 1 171 ? 12.732 8.829 -26.920 1.00 96.06 171 THR A C 1
ATOM 1334 O O . THR A 1 171 ? 13.701 9.286 -27.532 1.00 96.06 171 THR A O 1
ATOM 1337 N N . ALA A 1 172 ? 12.719 7.568 -26.470 1.00 95.25 172 ALA A N 1
ATOM 1338 C CA . ALA A 1 172 ? 13.829 6.643 -26.683 1.00 95.25 172 ALA A CA 1
ATOM 1339 C C . ALA A 1 172 ? 14.046 6.296 -28.163 1.00 95.25 172 ALA A C 1
ATOM 1341 O O . ALA A 1 172 ? 15.188 6.203 -28.611 1.00 95.25 172 ALA A O 1
ATOM 1342 N N . ARG A 1 173 ? 12.971 6.148 -28.948 1.00 96.06 173 ARG A N 1
ATOM 1343 C CA . ARG A 1 173 ? 13.056 5.925 -30.403 1.00 96.06 173 ARG A CA 1
ATOM 1344 C C . ARG A 1 173 ? 13.612 7.131 -31.150 1.00 96.06 173 ARG A C 1
ATOM 1346 O O . ARG A 1 173 ? 14.348 6.940 -32.114 1.00 96.06 173 ARG A O 1
ATOM 1353 N N . ALA A 1 174 ? 13.291 8.341 -30.698 1.00 95.62 174 ALA A N 1
ATOM 1354 C CA . ALA A 1 174 ? 13.839 9.579 -31.245 1.00 95.62 174 ALA A CA 1
ATOM 1355 C C . ALA A 1 174 ? 15.329 9.787 -30.901 1.00 95.62 174 ALA A C 1
ATOM 1357 O O . ALA A 1 174 ? 15.980 10.636 -31.507 1.00 95.62 174 ALA A O 1
ATOM 1358 N N . GLY A 1 175 ? 15.878 9.015 -29.953 1.00 93.19 175 GLY A N 1
ATOM 1359 C CA . GLY A 1 175 ? 17.277 9.106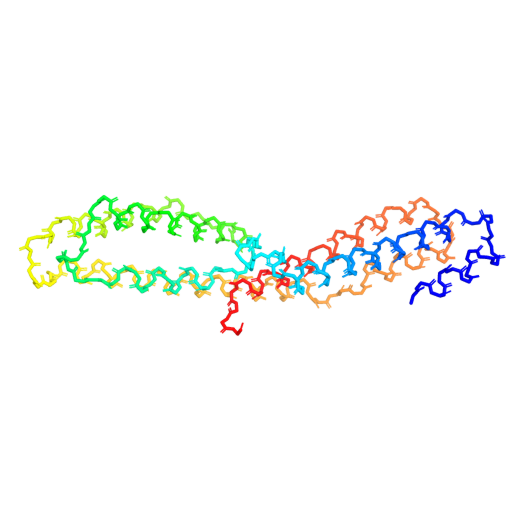 -29.529 1.00 93.19 175 GLY A CA 1
ATOM 1360 C C . GLY A 1 175 ? 17.588 10.340 -28.677 1.00 93.19 175 GLY A C 1
ATOM 1361 O O . GLY A 1 175 ? 18.750 10.734 -28.587 1.00 93.19 175 GLY A O 1
ATOM 1362 N N . ASN A 1 176 ? 16.577 10.971 -28.069 1.00 92.75 176 ASN A N 1
ATOM 1363 C CA . ASN A 1 176 ? 16.785 12.142 -27.220 1.00 92.75 176 ASN A CA 1
ATOM 1364 C C . ASN A 1 176 ? 17.119 11.726 -25.779 1.00 92.75 176 ASN A C 1
ATOM 1366 O O . ASN A 1 176 ? 16.234 11.603 -24.938 1.00 92.75 176 ASN A O 1
ATOM 1370 N N . GLU A 1 177 ? 18.404 11.508 -25.495 1.00 90.00 177 GLU A N 1
ATOM 1371 C CA . GLU A 1 177 ? 18.874 11.004 -24.194 1.00 90.00 177 GLU A CA 1
ATOM 1372 C C . GLU A 1 177 ? 18.491 11.891 -23.001 1.00 90.00 177 GLU A C 1
ATOM 1374 O O . GLU A 1 177 ? 18.198 11.364 -21.932 1.00 90.00 177 GLU A O 1
ATOM 1379 N N . LYS A 1 178 ? 18.434 13.217 -23.181 1.00 92.31 178 LYS A N 1
ATOM 1380 C CA . LYS A 1 178 ? 18.085 14.148 -22.095 1.00 92.31 178 LYS A CA 1
ATOM 1381 C C . LYS A 1 178 ? 16.633 13.981 -21.660 1.00 92.31 178 LYS A C 1
ATOM 1383 O O . LYS A 1 178 ? 16.354 13.785 -20.483 1.00 92.31 178 LYS A O 1
ATOM 1388 N N . ASP A 1 179 ? 15.723 13.993 -22.626 1.00 93.38 179 ASP A N 1
ATOM 1389 C CA . ASP A 1 179 ? 14.293 13.857 -22.363 1.00 93.38 179 ASP A CA 1
ATOM 1390 C C . ASP A 1 179 ? 13.958 12.458 -21.809 1.00 93.38 179 ASP A C 1
ATOM 1392 O O . ASP A 1 179 ? 13.023 12.312 -21.027 1.00 93.38 179 ASP A O 1
ATOM 1396 N N . ILE A 1 180 ? 14.719 11.413 -22.175 1.00 95.19 180 ILE A N 1
ATOM 1397 C CA . ILE A 1 180 ? 14.537 10.060 -21.616 1.00 95.19 180 ILE A CA 1
ATOM 1398 C C . ILE A 1 180 ? 14.718 10.069 -20.098 1.00 95.19 180 ILE A C 1
ATOM 1400 O O . ILE A 1 180 ? 13.936 9.423 -19.404 1.00 95.19 180 ILE A O 1
ATOM 1404 N N . GLU A 1 181 ? 15.726 10.772 -19.574 1.00 93.19 181 GLU A N 1
ATOM 1405 C CA . GLU A 1 181 ? 15.964 10.845 -18.128 1.00 93.19 181 GLU A CA 1
ATOM 1406 C C . GLU A 1 181 ? 14.798 11.533 -17.405 1.00 93.19 181 GLU A C 1
ATOM 1408 O O . GLU A 1 181 ? 14.323 11.029 -16.385 1.00 93.19 181 GLU A O 1
ATOM 1413 N N . GLU A 1 182 ? 14.273 12.624 -17.968 1.00 95.06 182 GLU A N 1
ATOM 1414 C CA . GLU A 1 182 ? 13.120 13.341 -17.414 1.00 95.06 182 GLU A CA 1
ATOM 1415 C C . GLU A 1 182 ? 11.844 12.486 -17.449 1.00 95.06 182 GLU A C 1
ATOM 1417 O O . GLU A 1 182 ? 11.180 12.299 -16.426 1.00 95.06 182 GLU A O 1
ATOM 1422 N N . TYR A 1 183 ? 11.515 11.889 -18.599 1.00 96.12 183 TYR A N 1
ATOM 1423 C CA . TYR A 1 183 ? 10.325 11.045 -18.727 1.00 96.12 183 TYR A CA 1
ATOM 1424 C C . TYR A 1 183 ? 10.437 9.729 -17.949 1.00 96.12 183 TYR A C 1
ATOM 1426 O O . TYR A 1 183 ? 9.414 9.178 -17.534 1.00 96.12 183 TYR A O 1
ATOM 1434 N N . ALA A 1 184 ? 11.649 9.227 -17.697 1.00 95.56 184 ALA A N 1
ATOM 1435 C CA . ALA A 1 184 ? 11.857 8.069 -16.833 1.00 95.56 184 ALA A CA 1
ATOM 1436 C C . ALA A 1 184 ? 11.455 8.371 -15.383 1.00 95.56 184 ALA A C 1
ATOM 1438 O O . ALA A 1 184 ? 10.842 7.516 -14.740 1.00 95.56 184 ALA A O 1
ATOM 1439 N N . LEU A 1 185 ? 11.736 9.581 -14.883 1.00 95.75 185 LEU A N 1
ATOM 1440 C CA . LEU A 1 185 ? 11.284 10.014 -13.557 1.00 95.75 185 LEU A CA 1
ATOM 1441 C C . LEU A 1 185 ? 9.757 10.093 -13.490 1.00 95.75 185 LEU A C 1
ATOM 1443 O O . LEU A 1 185 ? 9.168 9.542 -12.563 1.00 95.75 185 LEU A O 1
ATOM 1447 N N . VAL A 1 186 ? 9.116 10.680 -14.506 1.00 95.56 186 VAL A N 1
ATOM 1448 C CA . VAL A 1 186 ? 7.645 10.756 -14.594 1.00 95.56 186 VAL A CA 1
ATOM 1449 C C . VAL A 1 186 ? 7.018 9.359 -14.613 1.00 95.56 186 VAL A C 1
ATOM 1451 O O . VAL A 1 186 ? 6.055 9.091 -13.894 1.00 95.56 186 VAL A O 1
ATOM 1454 N N . PHE A 1 187 ? 7.574 8.433 -15.401 1.00 96.56 187 PHE A N 1
ATOM 1455 C CA . PHE A 1 187 ? 7.110 7.046 -15.430 1.00 96.56 187 PHE A CA 1
ATOM 1456 C C . PHE A 1 187 ? 7.281 6.356 -14.070 1.00 96.56 187 PHE A C 1
ATOM 1458 O O . PHE A 1 187 ? 6.373 5.654 -13.624 1.00 96.56 187 PHE A O 1
ATOM 1465 N N . GLN A 1 188 ? 8.419 6.561 -13.402 1.00 96.00 188 GLN A N 1
ATOM 1466 C CA . GLN A 1 188 ? 8.690 5.972 -12.093 1.00 96.00 188 GLN A CA 1
ATOM 1467 C C . GLN A 1 188 ? 7.740 6.510 -11.017 1.00 96.00 188 GLN A C 1
ATOM 1469 O O . GLN A 1 188 ? 7.229 5.727 -10.220 1.00 96.00 188 GLN A O 1
ATOM 1474 N N . GLU A 1 189 ? 7.479 7.817 -10.998 1.00 93.88 189 GLU A N 1
ATOM 1475 C CA . GLU A 1 189 ? 6.524 8.443 -10.080 1.00 93.88 189 GLU A CA 1
ATOM 1476 C C . GLU A 1 189 ? 5.109 7.902 -10.308 1.00 93.88 189 GLU A C 1
ATOM 1478 O O . GLU A 1 189 ? 4.447 7.468 -9.366 1.00 93.88 189 GLU A O 1
ATOM 1483 N N . HIS A 1 190 ? 4.681 7.819 -11.568 1.00 93.75 190 HIS A N 1
ATOM 1484 C CA . HIS A 1 190 ? 3.394 7.235 -11.925 1.00 93.75 190 HIS A CA 1
ATOM 1485 C C . HIS A 1 190 ? 3.284 5.754 -11.508 1.00 93.75 190 HIS A C 1
ATOM 1487 O O . HIS A 1 190 ? 2.279 5.348 -10.927 1.00 93.75 190 HIS A O 1
ATOM 1493 N N . ALA A 1 191 ? 4.325 4.944 -11.732 1.00 95.25 191 ALA A N 1
ATOM 1494 C CA . ALA A 1 191 ? 4.356 3.546 -11.295 1.00 95.25 191 ALA A CA 1
ATOM 1495 C C . ALA A 1 191 ? 4.311 3.408 -9.763 1.00 95.25 191 ALA A C 1
ATOM 1497 O O . ALA A 1 191 ? 3.610 2.535 -9.246 1.00 95.25 191 ALA A O 1
ATOM 1498 N N . ASN A 1 192 ? 5.016 4.281 -9.037 1.00 91.31 192 ASN A N 1
ATOM 1499 C CA . ASN A 1 192 ? 4.969 4.324 -7.576 1.00 91.31 192 ASN A CA 1
ATOM 1500 C C . ASN A 1 192 ? 3.561 4.689 -7.081 1.00 91.31 192 ASN A C 1
ATOM 1502 O O . ASN A 1 192 ? 3.054 4.020 -6.185 1.00 91.31 192 ASN A O 1
ATOM 1506 N N . LYS A 1 193 ? 2.900 5.669 -7.711 1.00 90.0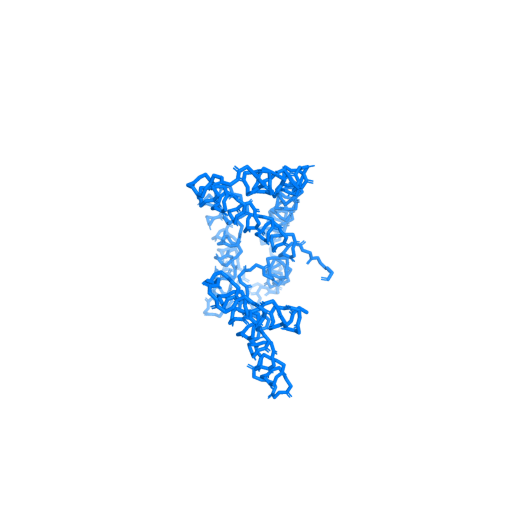6 193 LYS A N 1
ATOM 1507 C CA . LYS A 1 193 ? 1.521 6.061 -7.387 1.00 90.06 193 LYS A CA 1
ATOM 1508 C C . LYS A 1 193 ? 0.529 4.915 -7.597 1.00 90.06 193 LYS A C 1
ATOM 1510 O O . LYS A 1 193 ? -0.321 4.674 -6.747 1.00 90.06 193 LYS A O 1
ATOM 1515 N N . LEU A 1 194 ? 0.653 4.157 -8.690 1.00 92.06 194 LEU A N 1
ATOM 1516 C CA . LEU A 1 194 ? -0.183 2.969 -8.912 1.00 92.06 194 LEU A CA 1
ATOM 1517 C C . LEU A 1 194 ? 0.017 1.910 -7.820 1.00 92.06 194 LEU A C 1
ATOM 1519 O O . LEU A 1 194 ? -0.955 1.316 -7.353 1.00 92.06 194 LEU A O 1
ATOM 1523 N N . ALA A 1 195 ? 1.266 1.678 -7.403 1.00 90.75 195 ALA A N 1
ATOM 1524 C CA . ALA A 1 195 ? 1.574 0.743 -6.324 1.00 90.75 195 ALA A CA 1
ATOM 1525 C C . ALA A 1 195 ? 1.018 1.220 -4.972 1.00 90.75 195 ALA A C 1
ATOM 1527 O O . ALA A 1 195 ? 0.496 0.415 -4.204 1.00 90.75 195 ALA A O 1
ATOM 1528 N N . GLU A 1 196 ? 1.091 2.520 -4.691 1.00 86.50 196 GLU A N 1
ATOM 1529 C CA . GLU A 1 196 ? 0.516 3.134 -3.495 1.00 86.50 196 GLU A CA 1
ATOM 1530 C C . GLU A 1 196 ? -1.005 2.959 -3.451 1.00 86.50 196 GLU A C 1
ATOM 1532 O O . GLU A 1 196 ? -1.522 2.409 -2.484 1.00 86.50 196 GLU A O 1
ATOM 1537 N N . VAL A 1 197 ? -1.717 3.306 -4.527 1.00 88.50 197 VAL A N 1
ATOM 1538 C CA . VAL A 1 197 ? -3.178 3.131 -4.613 1.00 88.50 197 VAL A CA 1
ATOM 1539 C C . VAL A 1 197 ? -3.584 1.662 -4.469 1.00 88.50 197 VAL A C 1
ATOM 1541 O O . VAL A 1 197 ? -4.576 1.358 -3.807 1.00 88.50 197 VAL A O 1
ATOM 1544 N N . ALA A 1 198 ? -2.802 0.732 -5.024 1.00 89.31 198 ALA A N 1
ATOM 1545 C CA . ALA A 1 198 ? -3.031 -0.696 -4.822 1.00 89.31 198 ALA A CA 1
ATOM 1546 C C . ALA A 1 198 ? -2.854 -1.110 -3.350 1.00 89.31 198 ALA A C 1
ATOM 1548 O O . ALA A 1 198 ? -3.680 -1.850 -2.820 1.00 89.31 198 ALA A O 1
ATOM 1549 N N . ASN A 1 199 ? -1.822 -0.606 -2.667 1.00 85.94 199 ASN A N 1
ATOM 1550 C CA . ASN A 1 199 ? -1.611 -0.863 -1.241 1.00 85.94 199 ASN A CA 1
ATOM 1551 C C . ASN A 1 199 ? -2.732 -0.265 -0.374 1.00 85.94 199 ASN A C 1
ATOM 1553 O O . ASN A 1 199 ? -3.199 -0.932 0.545 1.00 85.94 199 ASN A O 1
ATOM 1557 N N . LEU A 1 200 ? -3.213 0.942 -0.692 1.00 85.38 200 LEU A N 1
ATOM 1558 C CA . LEU A 1 200 ? -4.376 1.557 -0.039 1.00 85.38 200 LEU A CA 1
ATOM 1559 C C . LEU A 1 200 ? -5.641 0.701 -0.220 1.00 85.38 200 LEU A C 1
ATOM 1561 O O . LEU A 1 200 ? -6.394 0.482 0.725 1.00 85.38 200 LEU A O 1
ATOM 1565 N N . ALA A 1 201 ? -5.865 0.159 -1.418 1.00 88.31 201 ALA A N 1
ATOM 1566 C CA . ALA A 1 201 ? -6.982 -0.751 -1.654 1.00 88.31 201 ALA A CA 1
ATOM 1567 C C . ALA A 1 201 ? -6.866 -2.046 -0.836 1.00 88.31 201 ALA A C 1
ATOM 1569 O O . ALA A 1 201 ? -7.859 -2.507 -0.273 1.00 88.31 201 ALA A O 1
ATOM 1570 N N . CYS A 1 202 ? -5.656 -2.598 -0.713 1.00 87.38 202 CYS A N 1
ATOM 1571 C CA . CYS A 1 202 ? -5.395 -3.749 0.149 1.00 87.38 202 CYS A CA 1
ATOM 1572 C C . CYS A 1 202 ? -5.656 -3.442 1.632 1.00 87.38 202 CYS A C 1
ATOM 1574 O O . CYS A 1 202 ? -6.175 -4.303 2.334 1.00 87.38 202 CYS A O 1
ATOM 1576 N N . SER A 1 203 ? -5.354 -2.230 2.113 1.00 85.12 203 SER A N 1
ATOM 1577 C CA . SER A 1 203 ? -5.512 -1.866 3.531 1.00 85.12 203 SER A CA 1
ATOM 1578 C C . SER A 1 203 ? -6.964 -1.848 4.011 1.00 85.12 203 SER A C 1
ATOM 1580 O O . SER A 1 203 ? -7.216 -2.037 5.201 1.00 85.12 203 SER A O 1
ATOM 1582 N N . MET A 1 204 ? -7.896 -1.589 3.089 1.00 87.06 204 MET A N 1
ATOM 1583 C CA . MET A 1 204 ? -9.344 -1.508 3.323 1.00 87.06 204 MET A CA 1
ATOM 1584 C C . MET A 1 204 ? -10.102 -2.737 2.797 1.00 87.06 204 MET A C 1
ATOM 1586 O O . MET A 1 204 ? -11.335 -2.734 2.728 1.00 87.06 204 MET A O 1
ATOM 1590 N N . SER A 1 205 ? -9.377 -3.776 2.377 1.00 83.69 205 SER A N 1
ATOM 1591 C CA . SER A 1 205 ? -9.952 -5.039 1.923 1.00 83.69 205 SER A CA 1
ATOM 1592 C C . SER A 1 205 ? -10.261 -5.940 3.117 1.00 83.69 205 SER A C 1
ATOM 1594 O O . SER A 1 205 ? -9.417 -6.132 3.983 1.00 83.69 205 SER A O 1
ATOM 1596 N N . GLY A 1 206 ? -11.457 -6.536 3.124 1.00 70.06 206 GLY A N 1
ATOM 1597 C CA . GLY A 1 206 ? -11.827 -7.616 4.051 1.00 70.06 206 GLY A CA 1
ATOM 1598 C C . GLY A 1 206 ? -11.590 -9.027 3.493 1.00 70.06 206 GLY A C 1
ATOM 1599 O O . GLY A 1 206 ? -12.059 -9.993 4.089 1.00 70.06 206 GLY A O 1
ATOM 1600 N N . ASN A 1 207 ? -10.947 -9.136 2.322 1.00 61.62 207 ASN A N 1
ATOM 1601 C CA . ASN A 1 207 ? -10.563 -10.404 1.682 1.00 61.62 207 ASN A CA 1
ATOM 1602 C C . ASN A 1 207 ? -9.163 -10.854 2.087 1.00 61.62 207 ASN A C 1
ATOM 1604 O O . ASN A 1 207 ? -8.291 -9.961 2.185 1.00 61.62 207 ASN A O 1
#

pLDDT: mean 85.8, std 12.51, range [43.59, 97.81]